Protein AF-0000000077143057 (afdb_homodimer)

Nearest PDB structures (foldseek):
  3o10-assembly2_C  TM=8.509E-01  e=2.129E-03  Homo sapiens
  2hsb-assembly1_A  TM=7.774E-01  e=1.193E-02  Archaeoglobus fulgidus
  8pw5-assembly1_c  TM=4.512E-01  e=9.122E+00  Mus musculus
  3o10-assembly2_C  TM=8.083E-01  e=4.736E-03  Homo sapiens
  2hsb-assembly1_A  TM=7.786E-01  e=2.967E-02  Archaeoglobus fulgidus

InterPro domains:
  IPR007842 HEPN domain [PF05168] (7-124)
  IPR007842 HEPN domain [PS50910] (14-121)
  IPR007842 HEPN domain [SM00748] (11-118)

Solvent-accessible surface area (backbone atoms only — not comparable to full-atom values): 13835 Å² total; per-residue (Å²): 129,85,60,47,76,50,29,65,57,34,39,51,51,16,49,24,30,45,51,50,52,49,49,40,57,74,75,54,44,81,87,29,23,60,47,50,30,35,40,32,31,51,19,43,45,27,43,48,42,16,54,33,26,68,77,36,91,54,69,78,96,70,84,54,38,58,60,47,49,56,58,39,28,75,80,41,62,78,57,55,80,42,50,71,60,37,51,58,37,40,49,38,52,55,39,69,77,40,57,32,75,65,77,66,75,58,42,62,67,57,30,53,49,38,46,50,49,33,51,53,50,48,55,54,51,53,58,68,72,104,129,84,59,44,76,49,30,64,55,34,38,51,51,16,49,24,30,46,50,51,51,50,50,40,57,75,76,54,44,82,87,28,22,61,48,49,29,35,40,33,32,51,19,43,45,26,44,49,41,15,53,32,26,68,76,39,92,52,67,80,96,68,84,52,39,58,60,48,50,56,60,41,28,76,79,41,61,77,56,55,79,44,50,69,61,37,50,59,39,40,50,39,51,54,38,68,77,37,53,39,74,53,78,66,77,57,43,61,67,54,30,53,50,37,46,50,49,35,52,53,49,49,54,52,50,54,60,68,71,103

Secondary structure (DSSP, 8-state):
------HHHHHHHHHHHHHHHHHHHHH--TT-HHHHHHHHHHHHHHHHHHHHHHHSS---S---HHHHHHHHHTT-GGGGGGHHHHHHHHHHHHHHH-TTS------HHHHHHHHHHHHHHHHHHHHHH-/------HHHHHHHHHHHHHHHHHHHHH--TT-HHHHHHHHHHHHHHHHHHHHHHHSS---S---HHHHHHHHHTT-GGGGGGHHHHHHHHHHHHHHH-TTT---PPPHHHHHHHHHHHHHHHHHHHHHH-

Sequence (260 aa):
MADSTDYKKWLKRAEQDYKIAETIKKEGIEGLEDSFCYICHQAAEKLLKAFLLYNSDFVPKTHDLVFLLGKCKTYDATLEKFFDKINILNEYAVSARYPIDFDTLRTVEEAKEAFQIVSSLREEILRKLEMADSTDYKKWLKRAEQDYKIAETIKKEGIEGLEDSFCYICHQAAEKLLKAFLLYNSDFVPKTHDLVFLLGKCKTYDATLEKFFDKINILNEYAVSARYPIDFDTLRTVEEAKEAFQIVSSLREEILRKLE

pLDDT: mean 90.65, std 13.86, range [32.34, 98.81]

Radius of gyration: 17.8 Å; Cα contacts (8 Å, |Δi|>4): 352; chains: 2; bounding box: 38×51×39 Å

Foldseek 3Di:
DCPPLALVVLLVVLVVLLVVLVVCVVVDCPPPQLVSLLSLLSSLQSLLQSLLSLVHSDGDPDSQNLVSLVSSCVVPVVSVVLNVVSVLSRVSVVCVVPVPDDPDDDDPVSSVSSSVSSVVSSVVSVVVSD/DPPPLALVVLLVVLVVLLVVLVVCVVVDCPPPQLVLLLSLLSSLQSLLQSLLSLVHSDGDPDSQQLVSLVSSCVVPVVSVVLNVVSVLSRVSVVCVVPVPPCPDDDDPVSSVSSSVSSVVSSVVSVVVSD

Organism: Thermoanaerobacter italicus (strain DSM 9252 / Ab9) (NCBI:txid580331)

Structure (mmCIF, N/CA/C/O backbone):
data_AF-0000000077143057-model_v1
#
loop_
_entity.id
_entity.type
_entity.pdbx_description
1 polymer 'HEPN domain protein'
#
loop_
_atom_site.group_PDB
_atom_site.id
_atom_site.type_symbol
_atom_site.label_atom_id
_atom_site.label_alt_id
_atom_site.label_comp_id
_atom_site.label_asym_id
_atom_site.label_entity_id
_atom_site.label_seq_id
_atom_site.pdbx_PDB_ins_code
_atom_site.Cartn_x
_atom_site.Cartn_y
_atom_site.Cartn_z
_atom_site.occupancy
_atom_site.B_iso_or_equiv
_atom_site.auth_seq_id
_atom_site.auth_comp_id
_atom_site.auth_asym_id
_atom_site.auth_atom_id
_atom_site.pdbx_PDB_model_num
ATOM 1 N N . MET A 1 1 ? -18.594 14.297 -11.031 1 32.34 1 MET A N 1
ATOM 2 C CA . MET A 1 1 ? -17.297 13.672 -10.781 1 32.34 1 MET A CA 1
ATOM 3 C C . MET A 1 1 ? -17.109 13.359 -9.297 1 32.34 1 MET A C 1
ATOM 5 O O . MET A 1 1 ? -16.609 14.195 -8.547 1 32.34 1 MET A O 1
ATOM 9 N N . ALA A 1 2 ? -17.969 12.648 -8.695 1 36.44 2 ALA A N 1
ATOM 10 C CA . ALA A 1 2 ? -18.234 12.914 -7.285 1 36.44 2 ALA A CA 1
ATOM 11 C C . ALA A 1 2 ? -17.156 12.305 -6.398 1 36.44 2 ALA A C 1
ATOM 13 O O . ALA A 1 2 ? -17.078 11.078 -6.25 1 36.44 2 ALA A O 1
ATOM 14 N N . ASP A 1 3 ? -15.664 12.578 -6.496 1 46.88 3 ASP A N 1
ATOM 15 C CA . ASP A 1 3 ? -14.477 12.297 -5.691 1 46.88 3 ASP A CA 1
ATOM 16 C C . ASP A 1 3 ? -14.797 12.383 -4.199 1 46.88 3 ASP A C 1
ATOM 18 O O . ASP A 1 3 ? -15.711 13.102 -3.795 1 46.88 3 ASP A O 1
ATOM 22 N N . SER A 1 4 ? -14.492 11.477 -3.457 1 53.31 4 SER A N 1
ATOM 23 C CA . SER A 1 4 ? -14.922 11.688 -2.078 1 53.31 4 SER A CA 1
ATOM 24 C C . SER A 1 4 ? -14.609 13.102 -1.609 1 53.31 4 SER A C 1
ATOM 26 O O . SER A 1 4 ? -13.477 13.57 -1.734 1 53.31 4 SER A O 1
ATOM 28 N N . THR A 1 5 ? -15.438 13.797 -1.532 1 65.5 5 THR A N 1
ATOM 29 C CA . THR A 1 5 ? -15.359 15.18 -1.06 1 65.5 5 THR A CA 1
ATOM 30 C C . THR A 1 5 ? -15.258 15.219 0.463 1 65.5 5 THR A C 1
ATOM 32 O O . THR A 1 5 ? -15.32 16.297 1.062 1 65.5 5 THR A O 1
ATOM 35 N N . ASP A 1 6 ? -14.961 13.859 1.034 1 83.81 6 ASP A N 1
ATOM 36 C CA . ASP A 1 6 ? -14.914 13.93 2.492 1 83.81 6 ASP A CA 1
ATOM 37 C C . ASP A 1 6 ? -13.5 13.664 3.01 1 83.81 6 ASP A C 1
ATOM 39 O O . ASP A 1 6 ? -13.008 12.539 2.949 1 83.81 6 ASP A O 1
ATOM 43 N N . TYR A 1 7 ? -12.828 14.625 3.555 1 90.88 7 TYR A N 1
ATOM 44 C CA . TYR A 1 7 ? -11.461 14.508 4.047 1 90.88 7 TYR A CA 1
ATOM 45 C C . TYR A 1 7 ? -11.375 13.523 5.207 1 90.88 7 TYR A C 1
ATOM 47 O O . TYR A 1 7 ? -10.328 12.914 5.438 1 90.88 7 TYR A O 1
ATOM 55 N N . LYS A 1 8 ? -12.469 13.266 5.887 1 91.5 8 LYS A N 1
ATOM 56 C CA . LYS A 1 8 ? -12.484 12.367 7.031 1 91.5 8 LYS A CA 1
ATOM 57 C C . LYS A 1 8 ? -12.25 10.922 6.598 1 91.5 8 LYS A C 1
ATOM 59 O O . LYS A 1 8 ? -11.648 10.141 7.34 1 91.5 8 LYS A O 1
ATOM 64 N N . LYS A 1 9 ? -12.719 10.594 5.441 1 89.12 9 LYS A N 1
ATOM 65 C CA . LYS A 1 9 ? -12.5 9.25 4.926 1 89.12 9 LYS A CA 1
ATOM 66 C C . LYS A 1 9 ? -11.031 9.016 4.594 1 89.12 9 LYS A C 1
ATOM 68 O O . LYS A 1 9 ? -10.492 7.941 4.875 1 89.12 9 LYS A O 1
ATOM 73 N N . TRP A 1 10 ? -10.359 9.992 4.031 1 91.75 10 TRP A N 1
ATOM 74 C CA . TRP A 1 10 ? -8.93 9.914 3.752 1 91.75 10 TRP A CA 1
ATOM 75 C C . TRP A 1 10 ? -8.125 9.836 5.047 1 91.75 10 TRP A C 1
ATOM 77 O O . TRP A 1 10 ? -7.145 9.094 5.133 1 91.75 10 TRP A O 1
ATOM 87 N N . LEU A 1 11 ? -8.609 10.586 5.984 1 94.31 11 LEU A N 1
ATOM 88 C CA . LEU A 1 11 ? -7.93 10.578 7.277 1 94.31 11 LEU A CA 1
ATOM 89 C C . LEU A 1 11 ? -8.047 9.219 7.945 1 94.31 11 LEU A C 1
ATOM 91 O O . LEU A 1 11 ? -7.082 8.719 8.523 1 94.31 11 LEU A O 1
ATOM 95 N N . LYS A 1 12 ? -9.188 8.688 7.84 1 93 12 LYS A N 1
ATOM 96 C CA . LYS A 1 12 ? -9.398 7.359 8.414 1 93 12 LYS A CA 1
ATOM 97 C C . LYS A 1 12 ? -8.461 6.332 7.781 1 93 12 LYS A C 1
ATOM 99 O O . LYS A 1 12 ? -7.859 5.52 8.484 1 93 12 LYS A O 1
ATOM 104 N N . ARG A 1 13 ? -8.32 6.383 6.523 1 93.38 13 ARG A N 1
ATOM 105 C CA . ARG A 1 13 ? -7.434 5.461 5.82 1 93.38 13 ARG A CA 1
ATOM 106 C C . ARG A 1 13 ? -5.977 5.703 6.195 1 93.38 13 ARG A C 1
ATOM 108 O O . ARG A 1 13 ? -5.207 4.758 6.375 1 93.38 13 ARG A O 1
ATOM 115 N N . ALA A 1 14 ? -5.641 6.957 6.293 1 96.12 14 ALA A N 1
ATOM 116 C CA . ALA A 1 14 ? -4.281 7.297 6.711 1 96.12 14 ALA A CA 1
ATOM 117 C C . ALA A 1 14 ? -3.98 6.738 8.102 1 96.12 14 ALA A C 1
ATOM 119 O O . ALA A 1 14 ? -2.887 6.219 8.336 1 96.12 14 ALA A O 1
ATOM 120 N N . GLU A 1 15 ? -4.969 6.828 8.969 1 97.12 15 GLU A N 1
ATOM 121 C CA . GLU A 1 15 ? -4.809 6.34 10.336 1 97.12 15 GLU A CA 1
ATOM 122 C C . GLU A 1 15 ? -4.68 4.816 10.367 1 97.12 15 GLU A C 1
ATOM 124 O O . GLU A 1 15 ? -3.93 4.27 11.172 1 97.12 15 GLU A O 1
ATOM 129 N N . GLN A 1 16 ? -5.414 4.188 9.516 1 96.69 16 GLN A N 1
ATOM 130 C CA . GLN A 1 16 ? -5.266 2.736 9.422 1 96.69 16 GLN A CA 1
ATOM 131 C C . GLN A 1 16 ? -3.855 2.357 8.977 1 96.69 16 GLN A C 1
ATOM 133 O O . GLN A 1 16 ? -3.229 1.473 9.562 1 96.69 16 GLN A O 1
ATOM 138 N N . ASP A 1 17 ? -3.352 3.008 7.914 1 97.62 17 ASP A N 1
ATOM 139 C CA . ASP A 1 17 ? -1.991 2.75 7.449 1 97.62 17 ASP A CA 1
ATOM 140 C C . ASP A 1 17 ? -0.976 2.998 8.562 1 97.62 17 ASP A C 1
ATOM 142 O O . ASP A 1 17 ? -0.056 2.201 8.758 1 97.62 17 ASP A O 1
ATOM 146 N N . TYR A 1 18 ? -1.189 4.07 9.281 1 98.75 18 TYR A N 1
ATOM 147 C CA . TYR A 1 18 ? -0.285 4.422 10.367 1 98.75 18 TYR A CA 1
ATOM 148 C C . TYR A 1 18 ? -0.287 3.348 11.445 1 98.75 18 TYR A C 1
ATOM 150 O O . TYR A 1 18 ? 0.773 2.943 11.93 1 98.75 18 TYR A O 1
ATOM 158 N N . LYS A 1 19 ? -1.413 2.922 11.789 1 98.69 19 LYS A N 1
ATOM 159 C CA . LYS A 1 19 ? -1.538 1.916 12.844 1 98.69 19 LYS A CA 1
ATOM 160 C C . LYS A 1 19 ? -0.914 0.591 12.406 1 98.69 19 LYS A C 1
ATOM 162 O O . LYS A 1 19 ? -0.32 -0.116 13.227 1 98.69 19 LYS A O 1
ATOM 167 N N . ILE A 1 20 ? -1.05 0.242 11.188 1 98.69 20 ILE A N 1
ATOM 168 C CA . ILE A 1 20 ? -0.403 -0.956 10.664 1 98.69 20 ILE A CA 1
ATOM 169 C C . ILE A 1 20 ? 1.113 -0.812 10.773 1 98.69 20 ILE A C 1
ATOM 171 O O . ILE A 1 20 ? 1.794 -1.713 11.266 1 98.69 20 ILE A O 1
ATOM 175 N N . ALA A 1 21 ? 1.641 0.279 10.328 1 98.75 21 ALA A N 1
ATOM 176 C CA . ALA A 1 21 ? 3.076 0.524 10.438 1 98.75 21 ALA A CA 1
ATOM 177 C C . ALA A 1 21 ? 3.535 0.455 11.891 1 98.75 21 ALA A C 1
ATOM 179 O O . ALA A 1 21 ? 4.578 -0.13 12.188 1 98.75 21 ALA A O 1
ATOM 180 N N . GLU A 1 22 ? 2.744 1.03 12.734 1 98.69 22 GLU A N 1
ATOM 181 C CA . GLU A 1 22 ? 3.061 1.014 14.156 1 98.69 22 GLU A CA 1
ATOM 182 C C . GLU A 1 22 ? 3.111 -0.413 14.695 1 98.69 22 GLU A C 1
ATOM 184 O O . GLU A 1 22 ? 4.027 -0.767 15.445 1 98.69 22 GLU A O 1
ATOM 189 N N . THR A 1 23 ? 2.146 -1.178 14.312 1 98.62 23 THR A N 1
ATOM 190 C CA . THR A 1 23 ? 2.09 -2.572 14.742 1 98.62 23 THR A CA 1
ATOM 191 C C . THR A 1 23 ? 3.311 -3.34 14.242 1 98.62 23 THR A C 1
ATOM 193 O O . THR A 1 23 ? 3.932 -4.086 15 1 98.62 23 THR A O 1
ATOM 196 N N . ILE A 1 24 ? 3.684 -3.139 13.016 1 98.75 24 ILE A N 1
ATOM 197 C CA . ILE A 1 24 ? 4.824 -3.836 12.43 1 98.75 24 ILE A CA 1
ATOM 198 C C . ILE A 1 24 ? 6.113 -3.379 13.117 1 98.75 24 ILE A C 1
ATOM 200 O O . ILE A 1 24 ? 7 -4.191 13.391 1 98.75 24 ILE A O 1
ATOM 204 N N . LYS A 1 25 ? 6.195 -2.154 13.359 1 98.5 25 LYS A N 1
ATOM 205 C CA . LYS A 1 25 ? 7.359 -1.647 14.07 1 98.5 25 LYS A CA 1
ATOM 206 C C . LYS A 1 25 ? 7.504 -2.322 15.438 1 98.5 25 LYS A C 1
ATOM 208 O O . LYS A 1 25 ? 8.609 -2.697 15.836 1 98.5 25 LYS A O 1
ATOM 213 N N . LYS A 1 26 ? 6.41 -2.426 16.109 1 98.06 26 LYS A N 1
ATOM 214 C CA . LYS A 1 26 ? 6.398 -3.051 17.438 1 98.06 26 LYS A CA 1
ATOM 215 C C . LYS A 1 26 ? 6.797 -4.52 17.344 1 98.06 26 LYS A C 1
ATOM 217 O O . LYS A 1 26 ? 7.547 -5.016 18.188 1 98.06 26 LYS A O 1
ATOM 222 N N . GLU A 1 27 ? 6.32 -5.234 16.328 1 97.88 27 GLU A N 1
ATOM 223 C CA . GLU A 1 27 ? 6.531 -6.672 16.188 1 97.88 27 GLU A CA 1
ATOM 224 C C . GLU A 1 27 ? 7.906 -6.973 15.594 1 97.88 27 GLU A C 1
ATOM 226 O O . GLU A 1 27 ? 8.445 -8.062 15.781 1 97.88 27 GLU A O 1
ATOM 231 N N . GLY A 1 28 ? 8.477 -6.039 14.859 1 97.44 28 GLY A N 1
ATOM 232 C CA . GLY A 1 28 ? 9.773 -6.215 14.227 1 97.44 28 GLY A CA 1
ATOM 233 C C . GLY A 1 28 ? 9.758 -5.965 12.734 1 97.44 28 GLY A C 1
ATOM 234 O O . GLY A 1 28 ? 8.984 -6.594 12.008 1 97.44 28 GLY A O 1
ATOM 235 N N . ILE A 1 29 ? 10.656 -5.184 12.234 1 97.75 29 ILE A N 1
ATOM 236 C CA . ILE A 1 29 ? 10.656 -4.723 10.852 1 97.75 29 ILE A CA 1
ATOM 237 C C . ILE A 1 29 ? 11.594 -5.586 10.016 1 97.75 29 ILE A C 1
ATOM 239 O O . ILE A 1 29 ? 11.586 -5.523 8.789 1 97.75 29 ILE A O 1
ATOM 243 N N . GLU A 1 30 ? 12.43 -6.398 10.656 1 96.94 30 GLU A N 1
ATOM 244 C CA . GLU A 1 30 ? 13.469 -7.152 9.961 1 96.94 30 GLU A CA 1
ATOM 245 C C . GLU A 1 30 ? 12.875 -8.008 8.844 1 96.94 30 GLU A C 1
ATOM 247 O O . GLU A 1 30 ? 11.992 -8.828 9.086 1 96.94 30 GLU A O 1
ATOM 252 N N . GLY A 1 31 ? 13.414 -7.805 7.641 1 95.06 31 GLY A N 1
ATOM 253 C CA . GLY A 1 31 ? 12.984 -8.57 6.484 1 95.06 31 GLY A CA 1
ATOM 254 C C . GLY A 1 31 ? 11.742 -8.008 5.82 1 95.06 31 GLY A C 1
ATOM 255 O O . GLY A 1 31 ? 11.258 -8.555 4.828 1 95.06 31 GLY A O 1
ATOM 256 N N . LEU A 1 32 ? 11.227 -6.863 6.379 1 96.75 32 LEU A N 1
ATOM 257 C CA . LEU A 1 32 ? 9.984 -6.277 5.875 1 96.75 32 LEU A CA 1
ATOM 258 C C . LEU A 1 32 ? 10.195 -4.828 5.461 1 96.75 32 LEU A C 1
ATOM 260 O O . LEU A 1 32 ? 9.234 -4.082 5.273 1 96.75 32 LEU A O 1
ATOM 264 N N . GLU A 1 33 ? 11.445 -4.434 5.305 1 95.12 33 GLU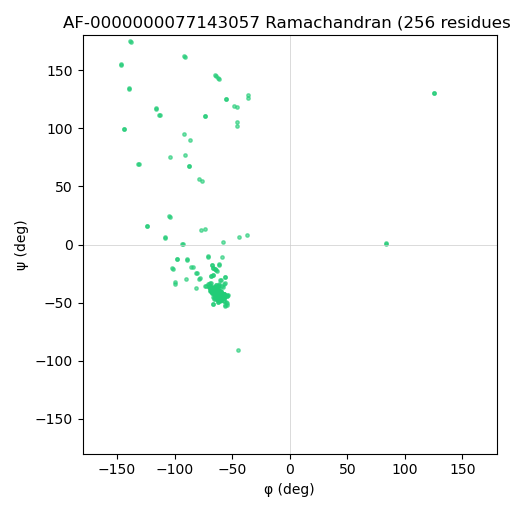 A N 1
ATOM 265 C CA . GLU A 1 33 ? 11.82 -3.021 5.242 1 95.12 33 GLU A CA 1
ATOM 266 C C . GLU A 1 33 ? 11.18 -2.334 4.039 1 95.12 33 GLU A C 1
ATOM 268 O O . GLU A 1 33 ? 10.656 -1.223 4.16 1 95.12 33 GLU A O 1
ATOM 273 N N . ASP A 1 34 ? 11.211 -2.992 2.953 1 92.81 34 ASP A N 1
ATOM 274 C CA . ASP A 1 34 ? 10.727 -2.355 1.733 1 92.81 34 ASP A CA 1
ATOM 275 C C . ASP A 1 34 ? 9.219 -2.102 1.809 1 92.81 34 ASP A C 1
ATOM 277 O O . ASP A 1 34 ? 8.766 -0.985 1.557 1 92.81 34 ASP A O 1
ATOM 281 N N . SER A 1 35 ? 8.445 -3.098 2.139 1 94.81 35 SER A N 1
ATOM 282 C CA . SER A 1 35 ? 7 -2.959 2.252 1 94.81 35 SER A CA 1
ATOM 283 C C . SER A 1 35 ? 6.621 -2 3.375 1 94.81 35 SER A C 1
ATOM 285 O O . SER A 1 35 ? 5.645 -1.256 3.262 1 94.81 35 SER A O 1
ATOM 287 N N . PHE A 1 36 ? 7.41 -2.064 4.441 1 97 36 PHE A N 1
ATOM 288 C CA . PHE A 1 36 ? 7.184 -1.149 5.555 1 97 36 PHE A CA 1
ATOM 289 C C . PHE A 1 36 ? 7.309 0.299 5.098 1 97 36 PHE A C 1
ATOM 291 O O . PHE A 1 36 ? 6.453 1.129 5.406 1 97 36 PHE A O 1
ATOM 298 N N . CYS A 1 37 ? 8.375 0.569 4.367 1 96.38 37 CYS A N 1
ATOM 299 C CA . CYS A 1 37 ? 8.586 1.917 3.854 1 96.38 37 CYS A CA 1
ATOM 300 C C . CYS A 1 37 ? 7.461 2.33 2.912 1 96.38 37 CYS A C 1
ATOM 302 O O . CYS A 1 37 ? 7.039 3.486 2.912 1 96.38 37 CYS A O 1
ATOM 304 N N . TYR A 1 38 ? 6.977 1.412 2.188 1 95.38 38 TYR A N 1
ATOM 305 C CA . TYR A 1 38 ? 5.875 1.7 1.274 1 95.38 38 TYR A CA 1
ATOM 306 C C . TYR A 1 38 ? 4.602 2.037 2.043 1 95.38 38 TYR A C 1
ATOM 308 O O . TYR A 1 38 ? 3.85 2.93 1.646 1 95.38 38 TYR A O 1
ATOM 316 N N . ILE A 1 39 ? 4.32 1.351 3.121 1 97.38 39 ILE A N 1
ATOM 317 C CA . ILE A 1 39 ? 3.158 1.648 3.953 1 97.38 39 ILE A CA 1
ATOM 318 C C . ILE A 1 39 ? 3.279 3.062 4.52 1 97.38 39 ILE A C 1
ATOM 320 O O . ILE A 1 39 ? 2.295 3.803 4.57 1 97.38 39 ILE A O 1
ATOM 324 N N . CYS A 1 40 ? 4.484 3.408 4.918 1 98.12 40 CYS A N 1
ATOM 325 C CA . CYS A 1 40 ? 4.711 4.762 5.41 1 98.12 40 CYS A CA 1
ATOM 326 C C . CYS A 1 40 ? 4.434 5.793 4.32 1 98.12 40 CYS A C 1
ATOM 328 O O . CYS A 1 40 ? 3.838 6.84 4.59 1 98.12 40 CYS A O 1
ATOM 330 N N . HIS A 1 41 ? 4.883 5.484 3.121 1 97.19 41 HIS A N 1
ATOM 331 C CA . HIS A 1 41 ? 4.586 6.348 1.986 1 97.19 41 HIS A CA 1
ATOM 332 C C . HIS A 1 41 ? 3.082 6.516 1.803 1 97.19 41 HIS A C 1
ATOM 334 O O . HIS A 1 41 ? 2.592 7.641 1.654 1 97.19 41 HIS A O 1
ATOM 340 N N . GLN A 1 42 ? 2.363 5.461 1.854 1 95.75 42 GLN A N 1
ATOM 341 C CA . GLN A 1 42 ? 0.916 5.477 1.682 1 95.75 42 GLN A CA 1
ATOM 342 C C . GLN A 1 42 ? 0.241 6.301 2.775 1 95.75 42 GLN A C 1
ATOM 344 O O . GLN A 1 42 ? -0.682 7.07 2.5 1 95.75 42 GLN A O 1
ATOM 349 N N . ALA A 1 43 ? 0.682 6.086 4.016 1 97.81 43 ALA A N 1
ATOM 350 C CA . ALA A 1 43 ? 0.137 6.871 5.121 1 97.81 43 ALA A CA 1
ATOM 351 C C . ALA A 1 43 ? 0.34 8.367 4.879 1 97.81 43 ALA A C 1
ATOM 353 O O . ALA A 1 43 ? -0.597 9.156 5.02 1 97.81 43 ALA A O 1
ATOM 354 N N . ALA A 1 44 ? 1.542 8.727 4.477 1 98.44 44 ALA A N 1
ATOM 355 C CA . ALA A 1 44 ? 1.85 10.125 4.207 1 98.44 44 ALA A CA 1
ATOM 356 C C . ALA A 1 44 ? 0.988 10.664 3.07 1 98.44 44 ALA A C 1
ATOM 358 O O . ALA A 1 44 ? 0.475 11.781 3.148 1 98.44 44 ALA A O 1
ATOM 359 N N . GLU A 1 45 ? 0.831 9.938 2.053 1 96.88 45 GLU A N 1
ATOM 360 C CA . GLU A 1 45 ? 0.019 10.328 0.902 1 96.88 45 GLU A CA 1
ATOM 361 C C . GLU A 1 45 ? -1.413 10.648 1.32 1 96.88 45 GLU A C 1
ATOM 363 O O . GLU A 1 45 ? -1.941 11.711 0.979 1 96.88 45 GLU A O 1
ATOM 368 N N . LYS A 1 46 ? -1.948 9.727 2.096 1 95.62 46 LYS A N 1
ATOM 369 C CA . LYS A 1 46 ? -3.348 9.883 2.482 1 95.62 46 LYS A CA 1
ATOM 370 C C . LYS A 1 46 ? -3.516 11.039 3.471 1 95.62 46 LYS A C 1
ATOM 372 O O . LYS A 1 46 ? -4.539 11.727 3.461 1 95.62 46 LYS A O 1
ATOM 377 N N . LEU A 1 47 ? -2.525 11.25 4.324 1 97.56 47 LEU A N 1
ATOM 378 C CA . LEU A 1 47 ? -2.551 12.406 5.207 1 97.56 47 LEU A CA 1
ATOM 379 C C . LEU A 1 47 ? -2.562 13.703 4.406 1 97.56 47 LEU A C 1
ATOM 381 O O . LEU A 1 47 ? -3.363 14.602 4.68 1 97.56 47 LEU A O 1
ATOM 385 N N . LEU A 1 48 ? -1.687 13.828 3.43 1 97.5 48 LEU A N 1
ATOM 386 C CA . LEU A 1 48 ? -1.595 15.031 2.611 1 97.5 48 LEU A CA 1
ATOM 387 C C . LEU A 1 48 ? -2.873 15.242 1.808 1 97.5 48 LEU A C 1
ATOM 389 O O . LEU A 1 48 ? -3.359 16.375 1.688 1 97.5 48 LEU A O 1
ATOM 393 N N . LYS A 1 49 ? -3.441 14.211 1.31 1 95.44 49 LYS A N 1
ATOM 394 C CA . LYS A 1 49 ? -4.684 14.312 0.552 1 95.44 49 LYS A CA 1
ATOM 395 C C . LYS A 1 49 ? -5.844 14.734 1.452 1 95.44 49 LYS A C 1
ATOM 397 O O . LYS A 1 49 ? -6.719 15.5 1.036 1 95.44 49 LYS A O 1
ATOM 402 N N . ALA A 1 50 ? -5.852 14.125 2.672 1 95 50 ALA A N 1
ATOM 403 C CA . ALA A 1 50 ? -6.867 14.562 3.625 1 95 50 ALA A CA 1
ATOM 404 C C . ALA A 1 50 ? -6.777 16.062 3.875 1 95 50 ALA A C 1
ATOM 406 O O . ALA A 1 50 ? -7.793 16.766 3.885 1 95 50 ALA A O 1
ATOM 407 N N . PHE A 1 51 ? -5.594 16.562 4.059 1 97.31 51 PHE A N 1
ATOM 408 C CA . PHE A 1 51 ? -5.379 17.984 4.293 1 97.31 51 PHE A CA 1
ATOM 409 C C . PHE A 1 51 ? -5.824 18.797 3.086 1 97.31 51 PHE A C 1
ATOM 411 O O . PHE A 1 51 ? -6.484 19.828 3.238 1 97.31 51 PHE A O 1
ATOM 418 N N . LEU A 1 52 ? -5.449 18.375 1.876 1 95.88 52 LEU A N 1
ATOM 419 C CA . LEU A 1 52 ? -5.832 19.078 0.655 1 95.88 52 LEU A CA 1
ATOM 420 C C . LEU A 1 52 ? -7.352 19.156 0.523 1 95.88 52 LEU A C 1
ATOM 422 O O . LEU A 1 52 ? -7.902 20.219 0.23 1 95.88 52 LEU A O 1
ATOM 426 N N . LEU A 1 53 ? -7.941 18.078 0.794 1 92.75 53 LEU A N 1
ATOM 427 C CA . LEU A 1 53 ? -9.391 18 0.666 1 92.75 53 LEU A CA 1
ATOM 428 C C . LEU A 1 53 ? -10.078 18.859 1.722 1 92.75 53 LEU A C 1
ATOM 430 O O . LEU A 1 53 ? -11.133 19.438 1.469 1 92.75 53 LEU A O 1
ATOM 434 N N . TYR A 1 54 ? -9.492 18.859 2.889 1 94.31 54 TYR A N 1
ATOM 435 C CA . TYR A 1 54 ? -9.992 19.719 3.955 1 94.31 54 TYR A CA 1
ATOM 436 C C . TYR A 1 54 ? -10 21.172 3.516 1 94.31 54 TYR A C 1
ATOM 438 O O . TYR A 1 54 ? -10.898 21.938 3.879 1 94.31 54 TYR A O 1
ATOM 446 N N . ASN A 1 55 ? -9.078 21.562 2.73 1 94.88 55 ASN A N 1
ATOM 447 C CA . ASN A 1 55 ? -8.898 22.969 2.357 1 94.88 55 ASN A CA 1
ATOM 448 C C . ASN A 1 55 ? -9.461 23.25 0.967 1 94.88 55 ASN A C 1
ATOM 450 O O . ASN A 1 55 ? -9.672 24.406 0.604 1 94.88 55 ASN A O 1
ATOM 454 N N . SER A 1 56 ? -9.578 22.203 0.255 1 89.19 56 SER A N 1
ATOM 455 C CA . SER A 1 56 ? -10.062 22.344 -1.114 1 89.19 56 SER A CA 1
ATOM 456 C C . SER A 1 56 ? -11.062 21.25 -1.464 1 89.19 56 SER A C 1
ATOM 458 O O . SER A 1 56 ? -11.312 20.359 -0.655 1 89.19 56 SER A O 1
ATOM 460 N N . ASP A 1 57 ? -11.656 21.328 -2.633 1 80.44 57 ASP A N 1
ATOM 461 C CA . ASP A 1 57 ? -12.641 20.344 -3.055 1 80.44 57 ASP A CA 1
ATOM 462 C C . ASP A 1 57 ? -12.047 19.375 -4.074 1 80.44 57 ASP A C 1
ATOM 464 O O . ASP A 1 57 ? -12.781 18.781 -4.879 1 80.44 57 ASP A O 1
ATOM 468 N N . PHE A 1 58 ? -10.727 19.359 -3.926 1 82.88 58 PHE A N 1
ATOM 469 C CA . PHE A 1 58 ? -10.086 18.562 -4.965 1 82.88 58 PHE A CA 1
ATOM 470 C C . PHE A 1 58 ? -8.945 17.734 -4.387 1 82.88 58 PHE A C 1
ATOM 472 O O . PHE A 1 58 ? -8.219 18.203 -3.51 1 82.88 58 PHE A O 1
ATOM 479 N N . VAL A 1 59 ? -8.93 16.5 -4.758 1 86.25 59 VAL A N 1
ATOM 480 C CA . VAL A 1 59 ? -7.805 15.633 -4.434 1 86.25 59 VAL A CA 1
ATOM 481 C C . VAL A 1 59 ? -7.113 15.18 -5.719 1 86.25 59 VAL A C 1
ATOM 483 O O . VAL A 1 59 ? -7.73 14.555 -6.578 1 86.25 59 VAL A O 1
ATOM 486 N N . PRO A 1 60 ? -5.871 15.539 -5.914 1 88.56 60 PRO A N 1
ATOM 487 C CA . PRO A 1 60 ? -5.137 15.125 -7.113 1 88.56 60 PRO A CA 1
ATOM 488 C C . PRO A 1 60 ? -4.992 13.609 -7.219 1 88.56 60 PRO A C 1
ATOM 490 O O . PRO A 1 60 ? -4.793 12.93 -6.207 1 88.56 60 PRO A O 1
ATOM 493 N N . LYS A 1 61 ? -5.086 13.125 -8.461 1 87.19 61 LYS A N 1
ATOM 494 C CA . LYS A 1 61 ? -4.887 11.703 -8.727 1 87.19 61 LYS A CA 1
ATOM 495 C C . LYS A 1 61 ? -3.414 11.383 -8.953 1 87.19 61 LYS A C 1
ATOM 497 O O . LYS A 1 61 ? -3.004 11.078 -10.078 1 87.19 61 LYS A O 1
ATOM 502 N N . THR A 1 62 ? -2.611 11.508 -7.938 1 90.75 62 THR A N 1
ATOM 503 C CA . THR A 1 62 ? -1.184 11.211 -7.973 1 90.75 62 THR A CA 1
ATOM 504 C C . THR A 1 62 ? -0.71 10.656 -6.633 1 90.75 62 THR A C 1
ATOM 506 O O . THR A 1 62 ? -1.344 10.891 -5.602 1 90.75 62 THR A O 1
ATOM 509 N N . HIS A 1 63 ? 0.345 9.922 -6.727 1 91.38 63 HIS A N 1
ATOM 510 C CA . HIS A 1 63 ? 0.962 9.406 -5.508 1 91.38 63 HIS A CA 1
ATOM 511 C C . HIS A 1 63 ? 2.281 10.117 -5.219 1 91.38 63 HIS A C 1
ATOM 513 O O . HIS A 1 63 ? 3.012 9.727 -4.305 1 91.38 63 HIS A O 1
ATOM 519 N N . ASP A 1 64 ? 2.57 11.117 -5.992 1 95.12 64 ASP A N 1
ATOM 520 C CA . ASP A 1 64 ? 3.801 11.883 -5.812 1 95.12 64 ASP A CA 1
ATOM 521 C C . ASP A 1 64 ? 3.709 12.789 -4.59 1 95.12 64 ASP A C 1
ATOM 523 O O . ASP A 1 64 ? 3.027 13.812 -4.621 1 95.12 64 ASP A O 1
ATOM 527 N N . LEU A 1 65 ? 4.492 12.414 -3.58 1 98 65 LEU A N 1
ATOM 528 C CA . LEU A 1 65 ? 4.383 13.109 -2.303 1 98 65 LEU A CA 1
ATOM 529 C C . LEU A 1 65 ? 4.895 14.539 -2.418 1 98 65 LEU A C 1
ATOM 531 O O . LEU A 1 65 ? 4.383 15.445 -1.752 1 98 65 LEU A O 1
ATOM 535 N N . VAL A 1 66 ? 5.918 14.719 -3.219 1 97.81 66 VAL A N 1
ATOM 536 C CA . VAL A 1 66 ? 6.484 16.047 -3.396 1 97.81 66 VAL A CA 1
ATOM 537 C C . VAL A 1 66 ? 5.449 16.969 -4.035 1 97.81 66 VAL A C 1
ATOM 539 O O . VAL A 1 66 ? 5.262 18.109 -3.59 1 97.81 66 VAL A O 1
ATOM 542 N N . PHE A 1 67 ? 4.781 16.484 -4.984 1 97.69 67 PHE A N 1
ATOM 543 C CA . PHE A 1 67 ? 3.715 17.234 -5.633 1 97.69 67 PHE A CA 1
ATOM 544 C C . PHE A 1 67 ? 2.6 17.547 -4.645 1 97.69 67 PHE A C 1
ATOM 546 O O . PHE A 1 67 ? 2.143 18.688 -4.559 1 97.69 67 PHE A O 1
ATOM 553 N N . LEU A 1 68 ? 2.178 16.562 -3.885 1 97.56 68 LEU A N 1
ATOM 554 C CA . LEU A 1 68 ? 1.091 16.734 -2.926 1 97.56 68 LEU A CA 1
ATOM 555 C C . LEU A 1 68 ? 1.462 17.75 -1.862 1 97.56 68 LEU A C 1
ATOM 557 O O . LEU A 1 68 ? 0.655 18.625 -1.526 1 97.56 68 LEU A O 1
ATOM 561 N N . LEU A 1 69 ? 2.693 17.625 -1.354 1 98.38 69 LEU A N 1
ATOM 562 C CA . LEU A 1 69 ? 3.154 18.594 -0.369 1 98.38 69 LEU A CA 1
ATOM 563 C C . LEU A 1 69 ? 3.17 20 -0.958 1 98.38 69 LEU A C 1
ATOM 565 O O . LEU A 1 69 ? 2.803 20.969 -0.283 1 98.38 69 LEU A O 1
ATOM 569 N N . GLY A 1 70 ? 3.648 20.094 -2.188 1 97.88 70 GLY A N 1
ATOM 570 C CA . GLY A 1 70 ? 3.639 21.375 -2.869 1 97.88 70 GLY A CA 1
ATOM 571 C C . GLY A 1 70 ? 2.266 22.031 -2.906 1 97.88 70 GLY A C 1
ATOM 572 O O . GLY A 1 70 ? 2.133 23.234 -2.67 1 97.88 70 GLY A O 1
ATOM 573 N N . LYS A 1 71 ? 1.246 21.297 -3.174 1 97.44 71 LYS A N 1
ATOM 574 C CA . LYS A 1 71 ? -0.125 21.797 -3.168 1 97.44 71 LYS A CA 1
ATOM 575 C C . LYS A 1 71 ? -0.567 22.172 -1.757 1 97.44 71 LYS A C 1
ATOM 577 O O . LYS A 1 71 ? -1.22 23.188 -1.558 1 97.44 71 LYS A O 1
ATOM 582 N N . CYS A 1 72 ? -0.227 21.359 -0.777 1 97.75 72 CYS A N 1
ATOM 583 C CA . CYS A 1 72 ? -0.602 21.609 0.61 1 97.75 72 CYS A CA 1
ATOM 584 C C . CYS A 1 72 ? 0.002 22.922 1.108 1 97.75 72 CYS A C 1
ATOM 586 O O . CYS A 1 72 ? -0.644 23.672 1.849 1 97.75 72 CYS A O 1
ATOM 588 N N . LYS A 1 73 ? 1.159 23.172 0.63 1 97.56 73 LYS A N 1
ATOM 589 C CA . LYS A 1 73 ? 1.887 24.359 1.082 1 97.56 73 LYS A CA 1
ATOM 590 C C . LYS A 1 73 ? 1.186 25.641 0.637 1 97.56 73 LYS A C 1
ATOM 592 O O . LYS A 1 73 ? 1.392 26.703 1.226 1 97.56 73 LYS A O 1
ATOM 597 N N . THR A 1 74 ? 0.452 25.562 -0.413 1 97.06 74 THR A N 1
ATOM 598 C CA . THR A 1 74 ? -0.278 26.734 -0.875 1 97.06 74 THR A CA 1
ATOM 599 C C . THR A 1 74 ? -1.36 27.125 0.128 1 97.06 74 THR A C 1
ATOM 601 O O . THR A 1 74 ? -1.785 28.281 0.169 1 97.06 74 THR A O 1
ATOM 604 N N . TYR A 1 75 ? -1.775 26.219 0.979 1 96.94 75 TYR A N 1
ATOM 605 C CA . TYR A 1 75 ? -2.781 26.484 2.002 1 96.94 75 TYR A CA 1
ATOM 606 C C . TYR A 1 75 ? -2.131 26.734 3.355 1 96.94 75 TYR A C 1
ATOM 608 O O . TYR A 1 75 ? -2.668 27.484 4.18 1 96.94 75 TYR A O 1
ATOM 616 N N . ASP A 1 76 ? -1.057 26.109 3.605 1 97.81 76 ASP A N 1
ATOM 617 C CA . ASP A 1 76 ? -0.314 26.281 4.852 1 97.81 76 ASP A CA 1
ATOM 618 C C . ASP A 1 76 ? 1.191 26.203 4.609 1 97.81 76 ASP A C 1
ATOM 620 O O . ASP A 1 76 ? 1.759 25.109 4.578 1 97.81 76 ASP A O 1
ATOM 624 N N . ALA A 1 77 ? 1.862 27.25 4.512 1 98 77 ALA A N 1
ATOM 625 C CA . ALA A 1 77 ? 3.266 27.375 4.125 1 98 77 ALA A CA 1
ATOM 626 C C . ALA A 1 77 ? 4.18 26.719 5.152 1 98 77 ALA A C 1
ATOM 628 O O . ALA A 1 77 ? 5.328 26.391 4.848 1 98 77 ALA A O 1
ATOM 629 N N . THR A 1 78 ? 3.73 26.516 6.383 1 98 78 THR A N 1
ATOM 630 C CA . THR A 1 78 ? 4.566 25.922 7.426 1 98 78 THR A CA 1
ATOM 631 C C . THR A 1 78 ? 4.879 24.469 7.105 1 98 78 THR A C 1
ATOM 633 O O . THR A 1 78 ? 5.82 23.891 7.656 1 98 78 THR A O 1
ATOM 636 N N . LEU A 1 79 ? 4.129 23.875 6.227 1 98.44 79 LEU A N 1
ATOM 637 C CA . LEU A 1 79 ? 4.336 22.484 5.859 1 98.44 79 LEU A CA 1
ATOM 638 C C . LEU A 1 79 ? 5.609 22.312 5.031 1 98.44 79 LEU A C 1
ATOM 640 O O . LEU A 1 79 ? 6.094 21.203 4.844 1 98.44 79 LEU A O 1
ATOM 644 N N . GLU A 1 80 ? 6.223 23.406 4.586 1 98 80 GLU A N 1
ATOM 645 C CA . GLU A 1 80 ? 7.488 23.391 3.859 1 98 80 GLU A CA 1
ATOM 646 C C . GLU A 1 80 ? 8.578 22.688 4.66 1 98 80 GLU A C 1
ATOM 648 O O . GLU A 1 80 ? 9.5 22.109 4.086 1 98 80 GLU A O 1
ATOM 653 N N . LYS A 1 81 ? 8.477 22.719 5.934 1 98.19 81 LYS A N 1
ATOM 654 C CA . LYS A 1 81 ? 9.484 22.125 6.809 1 98.19 81 LYS A CA 1
ATOM 655 C C . LYS A 1 81 ? 9.594 20.625 6.57 1 98.19 81 LYS A C 1
ATOM 657 O O . LYS A 1 81 ? 10.586 20 6.961 1 98.19 81 LYS A O 1
ATOM 662 N N . PHE A 1 82 ? 8.617 20.016 5.93 1 98.38 82 PHE A N 1
ATOM 663 C CA . PHE A 1 82 ? 8.602 18.578 5.691 1 98.38 82 PHE A CA 1
ATOM 664 C C . PHE A 1 82 ? 9.203 18.25 4.328 1 98.38 82 PHE A C 1
ATOM 666 O O . PHE A 1 82 ? 9.328 17.078 3.967 1 98.38 82 PHE A O 1
ATOM 673 N N . PHE A 1 83 ? 9.633 19.203 3.58 1 98 83 PHE A N 1
ATOM 674 C CA . PHE A 1 83 ? 10.031 19 2.191 1 98 83 PHE A CA 1
ATOM 675 C C . PHE A 1 83 ? 11.117 17.938 2.086 1 98 83 PHE A C 1
ATOM 677 O O . PHE A 1 83 ? 10.961 16.969 1.336 1 98 83 PHE A O 1
ATOM 684 N N . ASP A 1 84 ? 12.18 18.062 2.832 1 97.69 84 ASP A N 1
ATOM 685 C CA . ASP A 1 84 ? 13.281 17.109 2.764 1 97.69 84 ASP A CA 1
ATOM 686 C C . ASP A 1 84 ? 12.828 15.719 3.188 1 97.69 84 ASP A C 1
ATOM 688 O O . ASP A 1 84 ? 13.219 14.719 2.576 1 97.69 84 ASP A O 1
ATOM 692 N N . LYS A 1 85 ? 12.055 15.617 4.238 1 97.94 85 LYS A N 1
ATOM 693 C CA . LYS A 1 85 ? 11.555 14.352 4.77 1 97.94 85 LYS A CA 1
ATOM 694 C C . LYS A 1 85 ? 10.625 13.664 3.771 1 97.94 85 LYS A C 1
ATOM 696 O O . LYS A 1 85 ? 10.711 12.445 3.574 1 97.94 85 LYS A O 1
ATOM 701 N N . ILE A 1 86 ? 9.836 14.43 3.107 1 98.12 86 ILE A N 1
ATOM 702 C CA . ILE A 1 86 ? 8.867 13.914 2.143 1 98.12 86 ILE A CA 1
ATOM 703 C C . ILE A 1 86 ? 9.602 13.383 0.915 1 98.12 86 ILE A C 1
ATOM 705 O O . ILE A 1 86 ? 9.18 12.383 0.32 1 98.12 86 ILE A O 1
ATOM 709 N N . ASN A 1 87 ? 10.648 14.055 0.577 1 96.44 87 ASN A N 1
ATOM 710 C CA . ASN A 1 87 ? 11.461 13.57 -0.532 1 96.44 87 ASN A CA 1
ATOM 711 C C . ASN A 1 87 ? 12 12.172 -0.261 1 96.44 87 ASN A C 1
ATOM 713 O O . ASN A 1 87 ? 12.078 11.344 -1.171 1 96.44 87 ASN A O 1
ATOM 717 N N . ILE A 1 88 ? 12.414 11.945 0.924 1 94.81 88 ILE A N 1
ATOM 718 C CA . ILE A 1 88 ? 12.898 10.625 1.328 1 94.81 88 ILE A CA 1
ATOM 719 C C . ILE A 1 88 ? 11.781 9.594 1.172 1 94.81 88 ILE A C 1
ATOM 721 O O . ILE A 1 88 ? 11.984 8.547 0.548 1 94.81 88 ILE A O 1
ATOM 725 N N . LEU A 1 89 ? 10.57 9.859 1.642 1 95.88 89 LEU A N 1
ATOM 726 C CA . LEU A 1 89 ? 9.43 8.945 1.557 1 95.88 89 LEU A CA 1
ATOM 727 C C . LEU A 1 89 ? 9.055 8.688 0.103 1 95.88 89 LEU A C 1
ATOM 729 O O . LEU A 1 89 ? 8.68 7.562 -0.257 1 95.88 89 LEU A O 1
ATOM 733 N N . ASN A 1 90 ? 9.117 9.75 -0.705 1 94.56 90 ASN A N 1
ATOM 734 C CA . ASN A 1 90 ? 8.711 9.664 -2.104 1 94.56 90 ASN A CA 1
ATOM 735 C C . ASN A 1 90 ? 9.547 8.641 -2.867 1 94.56 90 ASN A C 1
ATOM 737 O O . ASN A 1 90 ? 9.047 7.977 -3.775 1 94.56 90 ASN A O 1
ATOM 741 N N . GLU A 1 91 ? 10.758 8.461 -2.488 1 90.19 91 GLU A N 1
ATOM 742 C CA . GLU A 1 91 ? 11.672 7.531 -3.15 1 90.19 91 GLU A CA 1
ATOM 743 C C . GLU A 1 91 ? 11.242 6.086 -2.932 1 90.19 91 GLU A C 1
ATOM 745 O O . GLU A 1 91 ? 11.5 5.223 -3.77 1 90.19 91 GLU A O 1
ATOM 750 N N . TYR A 1 92 ? 10.578 5.828 -1.878 1 87.06 92 TYR A N 1
ATOM 751 C CA . TYR A 1 92 ? 10.164 4.469 -1.557 1 87.06 92 TYR A CA 1
ATOM 752 C C . TYR A 1 92 ? 9.102 3.975 -2.531 1 87.06 92 TYR A C 1
ATOM 754 O O . TYR A 1 92 ? 9.094 2.801 -2.908 1 87.06 92 TYR A O 1
ATOM 762 N N . ALA A 1 93 ? 8.18 4.84 -2.924 1 84.25 93 ALA A N 1
ATOM 763 C CA . ALA A 1 93 ? 7.16 4.461 -3.896 1 84.25 93 ALA A CA 1
ATOM 764 C C . ALA A 1 93 ? 7.777 4.195 -5.266 1 84.25 93 ALA A C 1
ATOM 766 O O . ALA A 1 93 ? 7.367 3.271 -5.973 1 84.25 93 ALA A O 1
ATOM 767 N N . VAL A 1 94 ? 8.711 4.969 -5.613 1 77.56 94 VAL A N 1
ATOM 768 C CA . VAL A 1 94 ? 9.383 4.805 -6.898 1 77.56 94 VAL A CA 1
ATOM 769 C C . VAL A 1 94 ? 10.062 3.441 -6.961 1 77.56 94 VAL A C 1
ATOM 771 O O . VAL A 1 94 ? 9.93 2.717 -7.949 1 77.56 94 VAL A O 1
ATOM 774 N N . SER A 1 95 ? 10.648 3.068 -5.895 1 76.56 95 SER A N 1
ATOM 775 C CA . SER A 1 95 ? 11.367 1.798 -5.828 1 76.56 95 SER A CA 1
ATOM 776 C C . SER A 1 95 ? 10.398 0.619 -5.789 1 76.56 95 SER A C 1
ATOM 778 O O . SER A 1 95 ? 10.734 -0.482 -6.23 1 76.56 95 SER A O 1
ATOM 780 N N . ALA A 1 96 ? 9.266 0.809 -5.117 1 73.62 96 ALA A N 1
ATOM 781 C CA . ALA A 1 96 ? 8.266 -0.249 -5.027 1 73.62 96 ALA A CA 1
ATOM 782 C C . ALA A 1 96 ? 7.656 -0.548 -6.395 1 73.62 96 ALA A C 1
ATOM 784 O O . ALA A 1 96 ? 7.328 -1.698 -6.699 1 73.62 96 ALA A O 1
ATOM 785 N N . ARG A 1 97 ? 7.465 0.41 -7.188 1 70.94 97 ARG A N 1
ATOM 786 C CA . ARG A 1 97 ? 6.867 0.266 -8.508 1 70.94 97 ARG A CA 1
ATOM 787 C C . ARG A 1 97 ? 7.879 -0.28 -9.516 1 70.94 97 ARG A C 1
ATOM 789 O O . ARG A 1 97 ? 7.504 -0.973 -10.461 1 70.94 97 ARG A O 1
ATOM 796 N N . TYR A 1 98 ? 9.109 0.056 -9.227 1 66.5 98 TYR A N 1
ATOM 797 C CA . TYR A 1 98 ? 10.188 -0.355 -10.125 1 66.5 98 TYR A CA 1
ATOM 798 C C . TYR A 1 98 ? 11.336 -0.981 -9.344 1 66.5 98 TYR A C 1
ATOM 800 O O . TYR A 1 98 ? 12.383 -0.356 -9.164 1 66.5 98 TYR A O 1
ATOM 808 N N . PRO A 1 99 ? 10.992 -2.17 -8.828 1 62.09 99 PRO A N 1
ATOM 809 C CA . PRO A 1 99 ? 12.07 -2.775 -8.039 1 62.09 99 PRO A CA 1
ATOM 810 C C . PRO A 1 99 ? 13.352 -2.971 -8.844 1 62.09 99 PRO A C 1
ATOM 812 O O . PRO A 1 99 ? 14.305 -3.586 -8.352 1 62.09 99 PRO A O 1
ATOM 815 N N . ILE A 1 100 ? 13.391 -2.566 -10.094 1 53.03 100 ILE A N 1
ATOM 816 C CA . ILE A 1 100 ? 14.523 -2.814 -10.977 1 53.03 100 ILE A CA 1
ATOM 81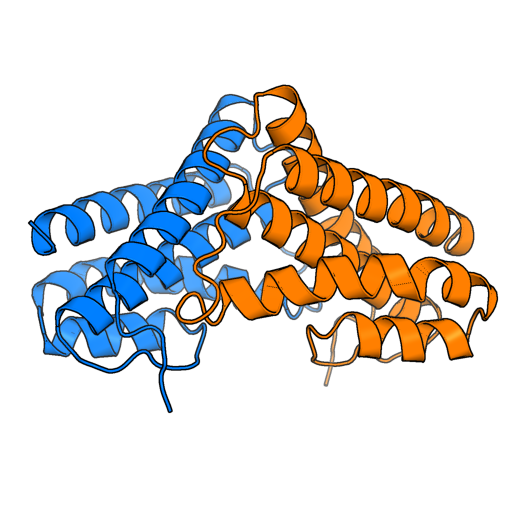7 C C . ILE A 1 100 ? 15.828 -2.521 -10.234 1 53.03 100 ILE A C 1
ATOM 819 O O . ILE A 1 100 ? 16.719 -3.367 -10.18 1 53.03 100 ILE A O 1
ATOM 823 N N . ASP A 1 101 ? 16.219 -1.395 -10.352 1 49.88 101 ASP A N 1
ATOM 824 C CA . ASP A 1 101 ? 17.609 -0.962 -10.359 1 49.88 101 ASP A CA 1
ATOM 825 C C . ASP A 1 101 ? 18.156 -0.841 -8.938 1 49.88 101 ASP A C 1
ATOM 827 O O . ASP A 1 101 ? 19.375 -0.745 -8.734 1 49.88 101 ASP A O 1
ATOM 831 N N . PHE A 1 102 ? 17.328 -0.394 -8.055 1 48.62 102 PHE A N 1
ATOM 832 C CA . PHE A 1 102 ? 18.062 -0.062 -6.848 1 48.62 102 PHE A CA 1
ATOM 833 C C . PHE A 1 102 ? 18.109 -1.252 -5.895 1 48.62 102 PHE A C 1
ATOM 835 O O . PHE A 1 102 ? 17.062 -1.786 -5.512 1 48.62 102 PHE A O 1
ATOM 842 N N . ASP A 1 103 ? 18.938 -2.131 -6.246 1 51.81 103 ASP A N 1
ATOM 843 C CA . ASP A 1 103 ? 19.297 -3.223 -5.352 1 51.81 103 ASP A CA 1
ATOM 844 C C . ASP A 1 103 ? 19.359 -2.744 -3.902 1 51.81 103 ASP A C 1
ATOM 846 O O . ASP A 1 103 ? 20.078 -3.326 -3.084 1 51.81 103 ASP A O 1
ATOM 850 N N . THR A 1 104 ? 18.938 -1.572 -3.693 1 55.78 104 THR A N 1
ATOM 851 C CA . THR A 1 104 ? 19.281 -1.188 -2.326 1 55.78 104 THR A CA 1
ATOM 852 C C . THR A 1 104 ? 18.188 -1.646 -1.353 1 55.78 104 THR A C 1
ATOM 854 O O . THR A 1 104 ? 17.047 -1.205 -1.439 1 55.78 104 THR A O 1
ATOM 857 N N . LEU A 1 105 ? 18.406 -2.898 -0.862 1 66.88 105 LEU A N 1
ATOM 858 C CA . LEU A 1 105 ? 17.641 -3.318 0.307 1 66.88 105 LEU A CA 1
ATOM 859 C C . LEU A 1 105 ? 17.625 -2.229 1.374 1 66.88 105 LEU A C 1
ATOM 861 O O . LEU A 1 105 ? 18.672 -1.64 1.672 1 66.88 105 LEU A O 1
ATOM 865 N N . ARG A 1 106 ? 16.438 -1.854 1.585 1 83.94 106 ARG A N 1
ATOM 866 C CA . ARG A 1 106 ? 16.312 -0.89 2.674 1 83.94 106 ARG A CA 1
ATOM 867 C C . ARG A 1 106 ? 16.734 -1.509 4.004 1 83.94 106 ARG A C 1
ATOM 869 O O . ARG A 1 106 ? 16.547 -2.709 4.219 1 83.94 106 ARG A O 1
ATOM 876 N N . THR A 1 107 ? 17.328 -0.635 4.785 1 92.06 107 THR A N 1
ATOM 877 C CA . THR A 1 107 ? 17.734 -1.092 6.105 1 92.06 107 THR A CA 1
ATOM 878 C C . THR A 1 107 ? 16.625 -0.842 7.133 1 92.06 107 THR A C 1
ATOM 880 O O . THR A 1 107 ? 15.703 -0.066 6.883 1 92.06 107 THR A O 1
ATOM 883 N N . VAL A 1 108 ? 16.75 -1.54 8.203 1 95.62 108 VAL A N 1
ATOM 884 C CA . VAL A 1 108 ? 15.828 -1.336 9.312 1 95.62 108 VAL A CA 1
ATOM 885 C C . VAL A 1 108 ? 15.883 0.121 9.766 1 95.62 108 VAL A C 1
ATOM 887 O O . VAL A 1 108 ? 14.852 0.711 10.094 1 95.62 108 VAL A O 1
ATOM 890 N N . GLU A 1 109 ? 17.047 0.731 9.734 1 95.62 109 GLU A N 1
ATOM 891 C CA . GLU A 1 109 ? 17.203 2.127 10.133 1 95.62 109 GLU A CA 1
ATOM 892 C C . GLU A 1 109 ? 16.438 3.059 9.203 1 95.62 109 GLU A C 1
ATOM 894 O O . GLU A 1 109 ? 15.797 4.012 9.656 1 95.62 109 GLU A O 1
ATOM 899 N N . GLU A 1 110 ? 16.531 2.785 7.957 1 94.69 110 GLU A N 1
ATOM 900 C CA . GLU A 1 110 ? 15.773 3.572 6.984 1 94.69 110 GLU A CA 1
ATOM 901 C C . GLU A 1 110 ? 14.273 3.443 7.215 1 94.69 110 GLU A C 1
ATOM 903 O O . GLU A 1 110 ? 13.539 4.426 7.102 1 94.69 110 GLU A O 1
ATOM 908 N N . ALA A 1 111 ? 13.875 2.229 7.512 1 96.81 111 ALA A N 1
ATOM 909 C CA . ALA A 1 111 ? 12.461 1.983 7.785 1 96.81 111 ALA A CA 1
ATOM 910 C C . ALA A 1 111 ? 12.008 2.74 9.031 1 96.81 111 ALA A C 1
ATOM 912 O O . ALA A 1 111 ? 10.922 3.332 9.039 1 96.81 111 ALA A O 1
ATOM 913 N N . LYS A 1 112 ? 12.781 2.719 10.055 1 97.69 112 LYS A N 1
ATOM 914 C CA . LYS A 1 112 ? 12.453 3.459 11.266 1 97.69 112 LYS A CA 1
ATOM 915 C C . LYS A 1 112 ? 12.383 4.957 11 1 97.69 112 LYS A C 1
ATOM 917 O O . LYS A 1 112 ? 11.516 5.652 11.547 1 97.69 112 LYS A O 1
ATOM 922 N N . GLU A 1 113 ? 13.266 5.422 10.188 1 97.56 113 GLU A N 1
ATOM 923 C CA . GLU A 1 113 ? 13.227 6.828 9.805 1 97.56 113 GLU A CA 1
ATOM 924 C C . GLU A 1 113 ? 11.938 7.164 9.062 1 97.56 113 GLU A C 1
ATOM 926 O O . GLU A 1 113 ? 11.336 8.211 9.297 1 97.56 113 GLU A O 1
ATOM 931 N N . ALA A 1 114 ? 11.547 6.324 8.156 1 97.81 114 ALA A N 1
ATOM 932 C CA . ALA A 1 114 ? 10.289 6.512 7.43 1 97.81 114 ALA A CA 1
ATOM 933 C C . ALA A 1 114 ? 9.117 6.668 8.398 1 97.81 114 ALA A C 1
ATOM 935 O O . ALA A 1 114 ? 8.289 7.562 8.234 1 97.81 114 ALA A O 1
ATOM 936 N N . PHE A 1 115 ? 9.102 5.828 9.406 1 98.69 115 PHE A N 1
ATOM 937 C CA . PHE A 1 115 ? 8.023 5.875 10.383 1 98.69 115 PHE A CA 1
ATOM 938 C C . PHE A 1 115 ? 8.047 7.188 11.156 1 98.69 115 PHE A C 1
ATOM 940 O O . PHE A 1 115 ? 7.004 7.77 11.445 1 98.69 115 PHE A O 1
ATOM 947 N N . GLN A 1 116 ? 9.203 7.586 11.492 1 98.56 116 GLN A N 1
ATOM 948 C CA . GLN A 1 116 ? 9.336 8.844 12.219 1 98.56 116 GLN A CA 1
ATOM 949 C C . GLN A 1 116 ? 8.805 10.016 11.391 1 98.56 116 GLN A C 1
ATOM 951 O O . GLN A 1 116 ? 8.156 10.922 11.922 1 98.56 116 GLN A O 1
ATOM 956 N N . ILE A 1 117 ? 9.133 10.023 10.133 1 98.5 117 ILE A N 1
ATOM 957 C CA . ILE A 1 117 ? 8.664 11.078 9.234 1 98.5 117 ILE A CA 1
ATOM 958 C C . ILE A 1 117 ? 7.133 11.086 9.203 1 98.5 117 ILE A C 1
ATOM 960 O O . ILE A 1 117 ? 6.508 12.133 9.383 1 98.5 117 ILE A O 1
ATOM 964 N N . VAL A 1 118 ? 6.559 9.93 9.094 1 98.62 118 VAL A N 1
ATOM 965 C CA . VAL A 1 118 ? 5.105 9.859 8.984 1 98.62 118 VAL A CA 1
ATOM 966 C C . VAL A 1 118 ? 4.469 10.258 10.312 1 98.62 118 VAL A C 1
ATOM 968 O O . VAL A 1 118 ? 3.424 10.906 10.336 1 98.62 118 VAL A O 1
ATOM 971 N N . SER A 1 119 ? 5.074 9.812 11.391 1 98.81 119 SER A N 1
ATOM 972 C CA . SER A 1 119 ? 4.562 10.164 12.711 1 98.81 119 SER A CA 1
ATOM 973 C C . SER A 1 119 ? 4.539 11.68 12.906 1 98.81 119 SER A C 1
ATOM 975 O O . SER A 1 119 ? 3.545 12.234 13.383 1 98.81 119 SER A O 1
ATOM 977 N N . SER A 1 120 ? 5.57 12.32 12.516 1 98.69 120 SER A N 1
ATOM 978 C CA . SER A 1 120 ? 5.648 13.773 12.625 1 98.69 120 SER A CA 1
ATOM 979 C C . SER A 1 120 ? 4.633 14.453 11.719 1 98.69 120 SER A C 1
ATOM 981 O O . SER A 1 120 ? 3.98 15.414 12.117 1 98.69 120 SER A O 1
ATOM 983 N N . LEU A 1 121 ? 4.559 13.977 10.5 1 98.75 121 LEU A N 1
ATOM 984 C CA . LEU A 1 121 ? 3.592 14.531 9.555 1 98.75 121 LEU A CA 1
ATOM 985 C C . LEU A 1 121 ? 2.168 14.367 10.078 1 98.75 121 LEU A C 1
ATOM 987 O O . LEU A 1 121 ? 1.359 15.297 9.984 1 98.75 121 LEU A O 1
ATOM 991 N N . ARG A 1 122 ? 1.896 13.164 10.586 1 98.75 122 ARG A N 1
ATOM 992 C CA . ARG A 1 122 ? 0.583 12.859 11.148 1 98.75 122 ARG A CA 1
ATOM 993 C C . ARG A 1 122 ? 0.213 13.859 12.242 1 98.75 122 ARG A C 1
ATOM 995 O O . ARG A 1 122 ? -0.897 14.398 12.25 1 98.75 122 ARG A O 1
ATOM 1002 N N . GLU A 1 123 ? 1.109 14.062 13.148 1 98.56 123 GLU A N 1
ATOM 1003 C CA . GLU A 1 123 ? 0.867 15.016 14.227 1 98.56 123 GLU A CA 1
ATOM 1004 C C . GLU A 1 123 ? 0.56 16.406 13.68 1 98.56 123 GLU A C 1
ATOM 1006 O O . GLU A 1 123 ? -0.378 17.062 14.141 1 98.56 123 GLU A O 1
ATOM 1011 N N . GLU A 1 124 ? 1.319 16.844 12.711 1 98.44 124 GLU A N 1
ATOM 1012 C CA . GLU A 1 124 ? 1.146 18.172 12.133 1 98.44 124 GLU A CA 1
ATOM 1013 C C . GLU A 1 124 ? -0.196 18.297 11.414 1 98.44 124 GLU A C 1
ATOM 1015 O O . GLU A 1 124 ? -0.922 19.281 11.602 1 98.44 124 GLU A O 1
ATOM 1020 N N . ILE A 1 125 ? -0.529 17.344 10.625 1 98.38 125 ILE A N 1
ATOM 1021 C CA . ILE A 1 125 ? -1.759 17.375 9.836 1 98.38 125 ILE A CA 1
ATOM 1022 C C . ILE A 1 125 ? -2.967 17.344 10.773 1 98.38 125 ILE A C 1
ATOM 1024 O O . ILE A 1 125 ? -3.924 18.094 10.594 1 98.38 125 ILE A O 1
ATOM 1028 N N . LEU A 1 126 ? -2.906 16.453 11.781 1 97.94 126 LEU A N 1
ATOM 1029 C CA . LEU A 1 126 ? -4.012 16.359 12.727 1 97.94 126 LEU A CA 1
ATOM 1030 C C . LEU A 1 126 ? -4.219 17.672 13.469 1 97.94 126 LEU A C 1
ATOM 1032 O O . LEU A 1 126 ? -5.359 18.094 13.695 1 97.94 126 LEU A O 1
ATOM 1036 N N . ARG A 1 127 ? -3.199 18.312 13.781 1 97.5 127 ARG A N 1
ATOM 1037 C CA . ARG A 1 127 ? -3.285 19.609 14.438 1 97.5 127 ARG A CA 1
ATOM 1038 C C . ARG A 1 127 ? -3.957 20.641 13.531 1 97.5 127 ARG A C 1
ATOM 1040 O O . ARG A 1 127 ? -4.711 21.484 14.008 1 97.5 127 ARG A O 1
ATOM 1047 N N . LYS A 1 128 ? -3.703 20.516 12.297 1 96.31 128 LYS A N 1
ATOM 1048 C CA . LYS A 1 128 ? -4.18 21.516 11.344 1 96.31 128 LYS A CA 1
ATOM 1049 C C . LYS A 1 128 ? -5.621 21.234 10.93 1 96.31 128 LYS A C 1
ATOM 1051 O O . LYS A 1 128 ? -6.297 22.109 10.383 1 96.31 128 LYS A O 1
ATOM 1056 N N . LEU A 1 129 ? -5.992 20.047 11.141 1 94.44 129 LEU A N 1
ATOM 1057 C CA . LEU A 1 129 ? -7.367 19.688 10.805 1 94.44 129 LEU A CA 1
ATOM 1058 C C . LEU A 1 129 ? -8.297 19.938 11.992 1 94.44 129 LEU A C 1
ATOM 1060 O O . LEU A 1 129 ? -9.516 19.844 11.859 1 94.44 129 LEU A O 1
ATOM 1064 N N . GLU A 1 130 ? -7.855 20.188 13.266 1 84 130 GLU A N 1
ATOM 1065 C CA . GLU A 1 130 ? -8.648 20.578 14.422 1 84 130 GLU A CA 1
ATOM 1066 C C . GLU A 1 130 ? -9.148 22 14.297 1 84 130 GLU A C 1
ATOM 1068 O O . GLU A 1 130 ? -8.477 22.859 13.703 1 84 130 GLU A O 1
ATOM 1073 N N . MET B 1 1 ? 15.281 0.807 -21.203 1 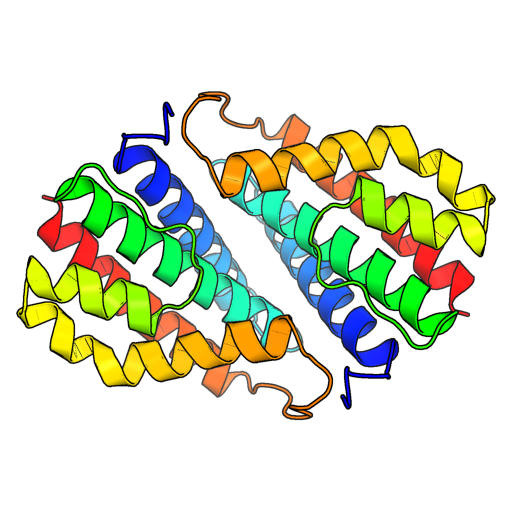32.47 1 MET B N 1
ATOM 1074 C CA . MET B 1 1 ? 14.07 0.842 -20.375 1 32.47 1 MET B CA 1
ATOM 1075 C C . MET B 1 1 ? 14.188 -0.11 -19.188 1 32.47 1 MET B C 1
ATOM 1077 O O . MET B 1 1 ? 13.797 -1.273 -19.281 1 32.47 1 MET B O 1
ATOM 1081 N N . ALA B 1 2 ? 15.211 -0.051 -18.453 1 36.47 2 ALA B N 1
ATOM 1082 C CA . ALA B 1 2 ? 15.727 -1.27 -17.828 1 36.47 2 ALA B CA 1
ATOM 1083 C C . ALA B 1 2 ? 14.875 -1.688 -16.641 1 36.47 2 ALA B C 1
ATOM 1085 O O . ALA B 1 2 ? 14.906 -1.045 -15.594 1 36.47 2 ALA B O 1
ATOM 1086 N N . ASP B 1 3 ? 13.352 -1.933 -16.672 1 46.69 3 ASP B N 1
ATOM 1087 C CA . ASP B 1 3 ? 12.344 -2.492 -15.773 1 46.69 3 ASP B CA 1
ATOM 1088 C C . ASP B 1 3 ? 12.906 -3.678 -14.984 1 46.69 3 ASP B C 1
ATOM 1090 O O . ASP B 1 3 ? 13.797 -4.379 -15.461 1 46.69 3 ASP B O 1
ATOM 1094 N N . SER B 1 4 ? 12.859 -3.713 -13.797 1 53.59 4 SER B N 1
ATOM 1095 C CA . SER B 1 4 ? 13.516 -4.875 -13.211 1 53.59 4 SER B CA 1
ATOM 1096 C C . SER B 1 4 ? 13.133 -6.156 -13.938 1 53.59 4 SER B C 1
ATOM 1098 O O . SER B 1 4 ? 11.953 -6.461 -14.094 1 53.59 4 SER B O 1
ATOM 1100 N N . THR B 1 5 ? 13.852 -6.582 -14.648 1 65.69 5 THR B N 1
ATOM 1101 C CA . THR B 1 5 ? 13.711 -7.82 -15.406 1 65.69 5 THR B CA 1
ATOM 1102 C C . THR B 1 5 ? 13.906 -9.039 -14.5 1 65.69 5 THR B C 1
ATOM 1104 O O . THR B 1 5 ? 13.945 -10.172 -14.977 1 65.69 5 THR B O 1
ATOM 1107 N N . ASP B 1 6 ? 13.867 -8.664 -13.086 1 84 6 ASP B N 1
ATOM 1108 C CA . ASP B 1 6 ? 14.102 -9.828 -12.242 1 84 6 ASP B CA 1
ATOM 1109 C C . ASP B 1 6 ? 12.844 -10.195 -11.453 1 84 6 ASP B C 1
ATOM 1111 O O . ASP B 1 6 ? 12.461 -9.477 -10.523 1 84 6 ASP B O 1
ATOM 1115 N N . TYR B 1 7 ? 12.195 -11.281 -11.719 1 91 7 TYR B N 1
ATOM 1116 C CA . TYR B 1 7 ? 10.969 -11.719 -11.062 1 91 7 TYR B CA 1
ATOM 1117 C C . TYR B 1 7 ? 11.203 -11.977 -9.578 1 91 7 TYR B C 1
ATOM 1119 O O . TYR B 1 7 ? 10.281 -11.859 -8.766 1 91 7 TYR B O 1
ATOM 1127 N N . LYS B 1 8 ? 12.422 -12.227 -9.18 1 91.62 8 LYS B N 1
ATOM 1128 C CA . LYS B 1 8 ? 12.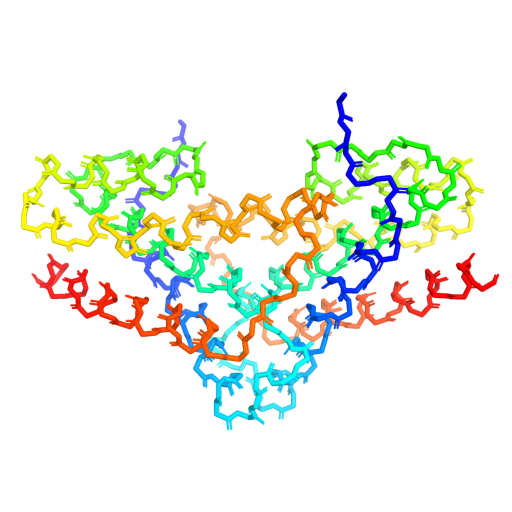75 -12.523 -7.789 1 91.62 8 LYS B CA 1
ATOM 1129 C C . LYS B 1 8 ? 12.562 -11.289 -6.91 1 91.62 8 LYS B C 1
ATOM 1131 O O . LYS B 1 8 ? 12.188 -11.406 -5.738 1 91.62 8 LYS B O 1
ATOM 1136 N N . LYS B 1 9 ? 12.82 -10.156 -7.477 1 89.19 9 LYS B N 1
ATOM 1137 C CA . LYS B 1 9 ? 12.633 -8.914 -6.727 1 89.19 9 LYS B CA 1
ATOM 1138 C C . LYS B 1 9 ? 11.156 -8.648 -6.465 1 89.19 9 LYS B C 1
ATOM 1140 O O . LYS B 1 9 ? 10.781 -8.227 -5.367 1 89.19 9 LYS B O 1
ATOM 1145 N N . TRP B 1 10 ? 10.297 -8.914 -7.422 1 91.81 10 TRP B N 1
ATOM 1146 C CA . TRP B 1 10 ? 8.852 -8.781 -7.254 1 91.81 10 TRP B CA 1
ATOM 1147 C C . TRP B 1 10 ? 8.328 -9.797 -6.238 1 91.81 10 TRP B C 1
ATOM 1149 O O . TRP B 1 10 ? 7.461 -9.477 -5.422 1 91.81 10 TRP B O 1
ATOM 1159 N N . LEU B 1 11 ? 8.914 -10.945 -6.324 1 94.44 11 LEU B N 1
ATOM 1160 C CA . LEU B 1 11 ? 8.508 -11.984 -5.391 1 94.44 11 LEU B CA 1
ATOM 1161 C C . LEU B 1 11 ? 8.883 -11.617 -3.961 1 94.44 11 LEU B C 1
ATOM 1163 O O . LEU B 1 11 ? 8.094 -11.828 -3.033 1 94.44 11 LEU B O 1
ATOM 1167 N N . LYS B 1 12 ? 10.023 -11.102 -3.836 1 93.06 12 LYS B N 1
ATOM 1168 C CA . LYS B 1 12 ? 10.469 -10.664 -2.514 1 93.06 12 LYS B CA 1
ATOM 1169 C C . LYS B 1 12 ? 9.523 -9.617 -1.935 1 93.06 12 LYS B C 1
ATOM 1171 O O . LYS B 1 12 ? 9.148 -9.688 -0.762 1 93.06 12 LYS B O 1
ATOM 1176 N N . ARG B 1 13 ? 9.117 -8.695 -2.721 1 93.44 13 ARG B N 1
ATOM 1177 C CA . ARG B 1 13 ? 8.203 -7.648 -2.279 1 93.44 13 ARG B CA 1
ATOM 1178 C C . ARG B 1 13 ? 6.832 -8.227 -1.948 1 93.44 13 ARG B C 1
ATOM 1180 O O . ARG B 1 13 ? 6.207 -7.836 -0.961 1 93.44 13 ARG B O 1
ATOM 1187 N N . ALA B 1 14 ? 6.414 -9.141 -2.781 1 96.19 14 ALA B N 1
ATOM 1188 C CA . ALA B 1 14 ? 5.141 -9.797 -2.518 1 96.19 14 ALA B CA 1
ATOM 1189 C C . ALA B 1 14 ? 5.168 -10.531 -1.178 1 96.19 14 ALA B C 1
ATOM 1191 O O . ALA B 1 14 ? 4.199 -10.484 -0.417 1 96.19 14 ALA B O 1
ATOM 1192 N N . GLU B 1 15 ? 6.297 -11.164 -0.896 1 97.12 15 GLU B N 1
ATOM 1193 C CA . GLU B 1 15 ? 6.453 -11.906 0.35 1 97.12 15 GLU B CA 1
ATOM 1194 C C . GLU B 1 15 ? 6.469 -10.969 1.554 1 97.12 15 GLU B C 1
ATOM 1196 O O . GLU B 1 15 ? 5.945 -11.305 2.617 1 97.12 15 GLU B O 1
ATOM 1201 N N . GLN B 1 16 ? 7.082 -9.844 1.365 1 96.69 16 GLN B N 1
ATOM 1202 C CA . GLN B 1 16 ? 7.051 -8.867 2.445 1 96.69 16 GLN B CA 1
ATOM 1203 C C . GLN B 1 16 ? 5.621 -8.414 2.736 1 96.69 16 GLN B C 1
ATOM 1205 O O . GLN B 1 16 ? 5.207 -8.352 3.895 1 96.69 16 GLN B O 1
ATOM 1210 N N . ASP B 1 17 ? 4.863 -8.062 1.685 1 97.62 17 ASP B N 1
ATOM 1211 C CA . ASP B 1 17 ? 3.467 -7.672 1.861 1 97.62 17 ASP B CA 1
ATOM 1212 C C . ASP B 1 17 ? 2.67 -8.773 2.557 1 97.62 17 ASP B C 1
ATOM 1214 O O . ASP B 1 17 ? 1.886 -8.5 3.467 1 97.62 17 ASP B O 1
ATOM 1218 N N . TYR B 1 18 ? 2.916 -9.984 2.131 1 98.75 18 TYR B N 1
ATOM 1219 C CA . TYR B 1 18 ? 2.215 -11.125 2.709 1 98.75 18 TYR B CA 1
ATOM 1220 C C . TYR B 1 18 ? 2.525 -11.266 4.195 1 98.75 18 TYR B C 1
ATOM 1222 O O . TYR B 1 18 ? 1.623 -11.469 5.008 1 98.75 18 TYR B O 1
ATOM 1230 N N . LYS B 1 19 ? 3.742 -11.148 4.516 1 98.69 19 LYS B N 1
ATOM 1231 C CA . LYS B 1 19 ? 4.16 -11.297 5.906 1 98.69 19 LYS B CA 1
ATOM 1232 C C . LYS B 1 19 ? 3.59 -10.18 6.773 1 98.69 19 LYS B C 1
ATOM 1234 O O . LYS B 1 19 ? 3.236 -10.406 7.934 1 98.69 19 LYS B O 1
ATOM 1239 N N . ILE B 1 20 ? 3.516 -9.016 6.262 1 98.69 20 ILE B N 1
ATOM 1240 C CA . ILE B 1 20 ? 2.893 -7.906 6.977 1 98.69 20 ILE B CA 1
ATOM 1241 C C . ILE B 1 20 ? 1.42 -8.219 7.234 1 98.69 20 ILE B C 1
ATOM 1243 O O . ILE B 1 20 ? 0.937 -8.086 8.359 1 98.69 20 ILE B O 1
ATOM 1247 N N . ALA B 1 21 ? 0.718 -8.625 6.23 1 98.75 21 ALA B N 1
ATOM 1248 C CA . ALA B 1 21 ? -0.685 -9 6.395 1 98.75 21 ALA B CA 1
ATOM 1249 C C . ALA B 1 21 ? -0.842 -10.109 7.434 1 98.75 21 ALA B C 1
ATOM 1251 O O . ALA B 1 21 ? -1.747 -10.062 8.266 1 98.75 21 ALA B O 1
ATOM 1252 N N . GLU B 1 22 ? 0.044 -11.047 7.352 1 98.69 22 GLU B N 1
ATOM 1253 C CA . GLU B 1 22 ? 0.016 -12.148 8.305 1 98.69 22 GLU B CA 1
ATOM 1254 C C . GLU B 1 22 ? 0.205 -11.656 9.734 1 98.69 22 GLU B C 1
ATOM 1256 O O . GLU B 1 22 ? -0.507 -12.086 10.648 1 98.69 22 GLU B O 1
ATOM 1261 N N . THR B 1 23 ? 1.14 -10.789 9.898 1 98.69 23 THR B N 1
ATOM 1262 C CA . THR B 1 23 ? 1.409 -10.219 11.211 1 98.69 23 THR B CA 1
ATOM 1263 C C . THR B 1 23 ? 0.191 -9.461 11.734 1 98.69 23 THR B C 1
ATOM 1265 O O . THR B 1 23 ? -0.2 -9.625 12.891 1 98.69 23 THR B O 1
ATOM 1268 N N . ILE B 1 24 ? -0.427 -8.68 10.898 1 98.75 24 ILE B N 1
ATOM 1269 C CA . ILE B 1 24 ? -1.591 -7.895 11.297 1 98.75 24 ILE B CA 1
ATOM 1270 C C . ILE B 1 24 ? -2.754 -8.828 11.625 1 98.75 24 ILE B C 1
ATOM 1272 O O . ILE B 1 24 ? -3.492 -8.594 12.586 1 98.75 24 ILE B O 1
ATOM 1276 N N . LYS B 1 25 ? -2.906 -9.805 10.852 1 98.5 25 LYS B N 1
ATOM 1277 C CA . LYS B 1 25 ? -3.953 -10.781 11.133 1 98.5 25 LYS B CA 1
ATOM 1278 C C . LYS B 1 25 ? -3.766 -11.406 12.508 1 98.5 25 LYS B C 1
ATOM 1280 O O . LYS B 1 25 ? -4.73 -11.578 13.258 1 98.5 25 LYS B O 1
ATOM 1285 N N . LYS B 1 26 ? -2.553 -11.766 12.789 1 98.06 26 LYS B N 1
ATOM 1286 C CA . LYS B 1 26 ? -2.227 -12.367 14.078 1 98.06 26 LYS B CA 1
ATOM 1287 C C . LYS B 1 26 ? -2.496 -11.406 15.227 1 98.06 26 LYS B C 1
ATOM 1289 O O . LYS B 1 26 ? -3.014 -11.805 16.266 1 98.06 26 LYS B O 1
ATOM 1294 N N . GLU B 1 27 ? -2.16 -10.117 15.047 1 97.88 27 GLU B N 1
ATOM 1295 C CA . GLU B 1 27 ? -2.258 -9.109 16.094 1 97.88 27 GLU B CA 1
ATOM 1296 C C . GLU B 1 27 ? -3.688 -8.594 16.234 1 97.88 27 GLU B C 1
ATOM 1298 O O . GLU B 1 27 ? -4.07 -8.086 17.297 1 97.88 27 GLU B O 1
ATOM 1303 N N . GLY B 1 28 ? -4.477 -8.68 15.188 1 97.44 28 GLY B N 1
ATOM 1304 C CA . GLY B 1 28 ? -5.852 -8.203 15.195 1 97.44 28 GLY B CA 1
ATOM 1305 C C . GLY B 1 28 ? -6.145 -7.223 14.078 1 97.44 28 GLY B C 1
ATOM 1306 O O . GLY B 1 28 ? -5.477 -6.195 13.953 1 97.44 28 GLY B O 1
ATOM 1307 N N . ILE B 1 29 ? -7.195 -7.43 13.344 1 97.75 29 ILE B N 1
ATOM 1308 C CA . ILE B 1 29 ? -7.508 -6.672 12.141 1 97.75 29 ILE B CA 1
ATOM 1309 C C . ILE B 1 29 ? -8.516 -5.57 12.469 1 97.75 29 ILE B C 1
ATOM 1311 O O . ILE B 1 29 ? -8.75 -4.672 11.656 1 97.75 29 ILE B O 1
ATOM 1315 N N . GLU B 1 30 ? -9.133 -5.605 13.641 1 96.94 30 GLU B N 1
ATOM 1316 C CA . GLU B 1 30 ? -10.219 -4.691 13.992 1 96.94 30 GLU B CA 1
ATOM 1317 C C . GLU B 1 30 ? -9.781 -3.236 13.836 1 96.94 30 GLU B C 1
ATOM 1319 O O . GLU B 1 30 ? -8.797 -2.811 14.445 1 96.94 30 GLU B O 1
ATOM 1324 N N . GLY B 1 31 ? -10.562 -2.496 13.055 1 95.06 31 GLY B N 1
ATOM 1325 C CA . GLY B 1 31 ? -10.297 -1.082 12.852 1 95.06 31 GLY B CA 1
ATOM 1326 C C . GLY B 1 31 ? -9.266 -0.822 11.766 1 95.06 31 GLY B C 1
ATOM 1327 O O . GLY B 1 31 ? -8.93 0.331 11.484 1 95.06 31 GLY B O 1
ATOM 1328 N N . LEU B 1 32 ? -8.75 -1.93 11.125 1 96.75 32 LEU B N 1
ATOM 1329 C CA . LEU B 1 32 ? -7.691 -1.808 10.133 1 96.75 32 LEU B CA 1
ATOM 1330 C C . LEU B 1 32 ? -8.109 -2.441 8.812 1 96.75 32 LEU B C 1
ATOM 1332 O O . LEU B 1 32 ? -7.273 -2.684 7.941 1 96.75 32 LEU B O 1
ATOM 1336 N N . GLU B 1 33 ? -9.398 -2.684 8.648 1 95.12 33 GLU B N 1
ATOM 1337 C CA . GLU B 1 33 ? -9.906 -3.57 7.609 1 95.12 33 GLU B CA 1
ATOM 1338 C C . GLU B 1 33 ? -9.578 -3.033 6.219 1 95.12 33 GLU B C 1
ATOM 1340 O O . GLU B 1 33 ? -9.148 -3.787 5.344 1 95.12 33 GLU B O 1
ATOM 1345 N N . ASP B 1 34 ? -9.766 -1.789 6.066 1 92.88 34 ASP B N 1
ATOM 1346 C CA . ASP B 1 34 ? -9.586 -1.221 4.734 1 92.88 34 ASP B CA 1
ATOM 1347 C C . ASP B 1 34 ? -8.125 -1.298 4.289 1 92.88 34 ASP B C 1
ATOM 1349 O O . ASP B 1 34 ? -7.832 -1.773 3.191 1 92.88 34 ASP B O 1
ATOM 1353 N N . SER B 1 35 ? -7.223 -0.837 5.102 1 94.94 35 SER B N 1
ATOM 1354 C CA . SER B 1 35 ? -5.801 -0.879 4.777 1 94.94 35 SER B CA 1
ATOM 1355 C C . SER B 1 35 ? -5.301 -2.314 4.664 1 94.94 35 SER B C 1
ATOM 1357 O O . SER B 1 35 ? -4.438 -2.615 3.836 1 94.94 35 SER B O 1
ATOM 1359 N N . PHE B 1 36 ? -5.848 -3.16 5.523 1 97.06 36 PHE B N 1
ATOM 1360 C CA . PHE B 1 36 ? -5.492 -4.574 5.469 1 97.06 36 PHE B CA 1
ATOM 1361 C C . PHE B 1 36 ? -5.84 -5.164 4.105 1 97.06 36 PHE B C 1
ATOM 1363 O O . PHE B 1 36 ? -5.02 -5.852 3.494 1 97.06 36 PHE B O 1
ATOM 1370 N N . CYS B 1 37 ? -7.043 -4.879 3.664 1 96.44 37 CYS B N 1
ATOM 1371 C CA . CYS B 1 37 ? -7.48 -5.371 2.361 1 96.44 37 CYS B CA 1
ATOM 1372 C C . CYS B 1 37 ? -6.605 -4.809 1.246 1 96.44 37 CYS B C 1
ATOM 1374 O O . CYS B 1 37 ? -6.301 -5.508 0.279 1 96.44 37 CYS B O 1
ATOM 1376 N N . TYR B 1 38 ? -6.188 -3.623 1.396 1 95.44 38 TYR B N 1
ATOM 1377 C CA . TYR B 1 38 ? -5.316 -3.01 0.399 1 95.44 38 TYR B CA 1
ATOM 1378 C C . TYR B 1 38 ? -3.955 -3.691 0.368 1 95.44 38 TYR B C 1
ATOM 1380 O O . TYR B 1 38 ? -3.377 -3.887 -0.703 1 95.44 38 TYR B O 1
ATOM 1388 N N . ILE B 1 39 ? -3.406 -4.047 1.502 1 97.44 39 ILE B N 1
ATOM 1389 C CA . ILE B 1 39 ? -2.139 -4.766 1.559 1 97.44 39 ILE B CA 1
ATOM 1390 C C . ILE B 1 39 ? -2.277 -6.113 0.851 1 97.44 39 ILE B C 1
ATOM 1392 O O . ILE B 1 39 ? -1.376 -6.531 0.121 1 97.44 39 ILE B O 1
ATOM 1396 N N . CYS B 1 40 ? -3.408 -6.75 1.07 1 98.12 40 CYS B N 1
ATOM 1397 C CA . CYS B 1 40 ? -3.656 -8.016 0.383 1 98.12 40 CYS B CA 1
ATOM 1398 C C . CYS B 1 40 ? -3.695 -7.812 -1.127 1 98.12 40 CYS B C 1
ATOM 1400 O O . CYS B 1 40 ? -3.158 -8.625 -1.879 1 98.12 40 CYS B O 1
ATOM 1402 N N . HIS B 1 41 ? -4.344 -6.742 -1.53 1 97.31 41 HIS B N 1
ATOM 1403 C CA . HIS B 1 41 ? -4.355 -6.402 -2.947 1 97.31 41 HIS B CA 1
ATOM 1404 C C . HIS B 1 41 ? -2.939 -6.23 -3.486 1 97.31 41 HIS B C 1
ATOM 1406 O O . HIS B 1 41 ? -2.596 -6.785 -4.531 1 97.31 41 HIS B O 1
ATOM 1412 N N . GLN B 1 42 ? -2.125 -5.531 -2.799 1 95.88 42 GLN B N 1
ATOM 1413 C CA . GLN B 1 42 ? -0.745 -5.277 -3.199 1 95.88 42 GLN B CA 1
ATOM 1414 C C . GLN B 1 42 ? 0.048 -6.578 -3.291 1 95.88 42 GLN B C 1
ATOM 1416 O O . GLN B 1 42 ? 0.821 -6.777 -4.23 1 95.88 42 GLN B O 1
ATOM 1421 N N . ALA B 1 43 ? -0.119 -7.43 -2.273 1 97.88 43 ALA B N 1
ATOM 1422 C CA . ALA B 1 43 ? 0.556 -8.727 -2.305 1 97.88 43 ALA B CA 1
ATOM 1423 C C . ALA B 1 43 ? 0.173 -9.516 -3.553 1 97.88 43 ALA B C 1
ATOM 1425 O O . ALA B 1 43 ? 1.042 -10.039 -4.254 1 97.88 43 ALA B O 1
ATOM 1426 N N . ALA B 1 44 ? -1.114 -9.547 -3.844 1 98.5 44 ALA B N 1
ATOM 1427 C CA . ALA B 1 44 ? -1.595 -10.266 -5.02 1 98.5 44 ALA B CA 1
ATOM 1428 C C . ALA B 1 44 ? -1.026 -9.656 -6.301 1 98.5 44 ALA B C 1
ATOM 1430 O O . ALA B 1 44 ? -0.614 -10.383 -7.207 1 98.5 44 ALA B O 1
ATOM 1431 N N . GLU B 1 45 ? -1.008 -8.398 -6.395 1 96.94 45 GLU B N 1
ATOM 1432 C CA . GLU B 1 45 ? -0.474 -7.691 -7.559 1 96.94 45 GLU B CA 1
ATOM 1433 C C . GLU B 1 45 ? 0.976 -8.086 -7.824 1 96.94 45 GLU B C 1
ATOM 1435 O O . GLU B 1 45 ? 1.329 -8.453 -8.945 1 96.94 45 GLU B O 1
ATOM 1440 N N . LYS B 1 46 ? 1.746 -8.039 -6.75 1 95.62 46 LYS B N 1
ATOM 1441 C CA . LYS B 1 46 ? 3.172 -8.312 -6.906 1 95.62 46 LYS B CA 1
ATOM 1442 C C . LYS B 1 46 ? 3.42 -9.789 -7.215 1 95.62 46 LYS B C 1
ATOM 1444 O O . LYS B 1 46 ? 4.355 -10.125 -7.941 1 95.62 46 LYS B O 1
ATOM 1449 N N . LEU B 1 47 ? 2.598 -10.672 -6.656 1 97.56 47 LEU B N 1
ATOM 1450 C CA . LEU B 1 47 ? 2.686 -12.086 -7.004 1 97.56 47 LEU B CA 1
ATOM 1451 C C . LEU B 1 47 ? 2.424 -12.297 -8.492 1 97.56 47 LEU B C 1
ATOM 1453 O O . LEU B 1 47 ? 3.176 -13.008 -9.164 1 97.56 47 LEU B O 1
ATOM 1457 N N . LEU B 1 48 ? 1.368 -11.711 -9.016 1 97.5 48 LEU B N 1
ATOM 1458 C CA . LEU B 1 48 ? 1.01 -11.859 -10.422 1 97.5 48 LEU B CA 1
ATOM 1459 C C . LEU B 1 48 ? 2.084 -11.266 -11.32 1 97.5 48 LEU B C 1
ATOM 1461 O O . LEU B 1 48 ? 2.432 -11.852 -12.352 1 97.5 48 LEU B O 1
ATOM 1465 N N . LYS B 1 49 ? 2.637 -10.172 -10.945 1 95.44 49 LYS B N 1
ATOM 1466 C CA . LYS B 1 49 ? 3.695 -9.547 -11.734 1 95.44 49 LYS B CA 1
ATOM 1467 C C . LYS B 1 49 ? 4.961 -10.398 -11.727 1 95.44 49 LYS B C 1
ATOM 1469 O O . LYS B 1 49 ? 5.664 -10.484 -12.734 1 95.44 49 LYS B O 1
ATOM 1474 N N . ALA B 1 50 ? 5.266 -10.945 -10.516 1 95.06 50 ALA B N 1
ATOM 1475 C CA . ALA B 1 50 ? 6.402 -11.859 -10.461 1 95.06 50 ALA B CA 1
ATOM 1476 C C . ALA B 1 50 ? 6.219 -13.016 -11.438 1 95.06 50 ALA B C 1
ATOM 1478 O O . ALA B 1 50 ? 7.148 -13.383 -12.164 1 95.06 50 ALA B O 1
ATOM 1479 N N . PHE B 1 51 ? 5.055 -13.57 -11.477 1 97.38 51 PHE B N 1
ATOM 1480 C CA . PHE B 1 51 ? 4.754 -14.68 -12.375 1 97.38 51 PHE B CA 1
ATOM 1481 C C . PHE B 1 51 ? 4.883 -14.242 -13.828 1 97.38 51 PHE B C 1
ATOM 1483 O O . PHE B 1 51 ? 5.457 -14.961 -14.656 1 97.38 51 PHE B O 1
ATOM 1490 N N . LEU B 1 52 ? 4.316 -13.094 -14.188 1 95.94 52 LEU B N 1
ATOM 1491 C CA . LEU B 1 52 ? 4.391 -12.57 -15.547 1 95.94 52 LEU B CA 1
ATOM 1492 C C . LEU B 1 52 ? 5.84 -12.375 -15.977 1 95.94 52 LEU B C 1
ATOM 1494 O O . LEU B 1 52 ? 6.227 -12.781 -17.078 1 95.94 52 LEU B O 1
ATOM 1498 N N . LEU B 1 53 ? 6.57 -11.828 -15.102 1 92.88 53 LEU B N 1
ATOM 1499 C CA . LEU B 1 53 ? 7.969 -11.555 -15.406 1 92.88 53 LEU B CA 1
ATOM 1500 C C . LEU B 1 53 ? 8.758 -12.852 -15.555 1 92.88 53 LEU B C 1
ATOM 1502 O O . LEU B 1 53 ? 9.695 -12.93 -16.359 1 92.88 53 LEU B O 1
ATOM 1506 N N . TYR B 1 54 ? 8.422 -13.789 -14.703 1 94.38 54 TYR B N 1
ATOM 1507 C CA . TYR B 1 54 ? 9.031 -15.109 -14.805 1 94.38 54 TYR B CA 1
ATOM 1508 C C . TYR B 1 54 ? 8.812 -15.703 -16.188 1 94.38 54 TYR B C 1
ATOM 1510 O O . TYR B 1 54 ? 9.695 -16.375 -16.734 1 94.38 54 TYR B O 1
ATOM 1518 N N . ASN B 1 55 ? 7.73 -15.43 -16.797 1 95 55 ASN B N 1
ATOM 1519 C CA . ASN B 1 55 ? 7.352 -16.047 -18.047 1 95 55 ASN B CA 1
ATOM 1520 C C . ASN B 1 55 ? 7.602 -15.125 -19.234 1 95 55 ASN B C 1
ATOM 1522 O O . ASN B 1 55 ? 7.625 -15.57 -20.391 1 95 55 ASN B O 1
ATOM 1526 N N . SER B 1 56 ? 7.691 -13.914 -18.906 1 89.31 56 SER B N 1
ATOM 1527 C CA . SER B 1 56 ? 7.891 -12.914 -19.953 1 89.31 56 SER B CA 1
ATOM 1528 C C . SER B 1 56 ? 8.898 -11.859 -19.516 1 89.31 56 SER B C 1
ATOM 1530 O O . SER B 1 56 ? 9.398 -11.891 -18.391 1 89.31 56 SER B O 1
ATOM 1532 N N . ASP B 1 57 ? 9.234 -10.961 -20.422 1 80.5 57 ASP B N 1
ATOM 1533 C CA . ASP B 1 57 ? 10.211 -9.914 -20.109 1 80.5 57 ASP B CA 1
ATOM 1534 C C . ASP B 1 57 ? 9.523 -8.57 -19.891 1 80.5 57 ASP B C 1
ATOM 1536 O O . ASP B 1 57 ? 10.133 -7.516 -20.078 1 80.5 57 ASP B O 1
ATOM 1540 N N . PHE B 1 58 ? 8.266 -8.805 -19.516 1 82.88 58 PHE B N 1
ATOM 1541 C CA . PHE B 1 58 ? 7.516 -7.559 -19.422 1 82.88 58 PHE B CA 1
ATOM 1542 C C . PHE B 1 58 ? 6.598 -7.574 -18.203 1 82.88 58 PHE B C 1
ATOM 1544 O O . PHE B 1 58 ? 6.008 -8.602 -17.875 1 82.88 58 PHE B O 1
ATOM 1551 N N . VAL B 1 59 ? 6.609 -6.5 -17.484 1 86.25 59 VAL B N 1
ATOM 1552 C CA . VAL B 1 59 ? 5.664 -6.285 -16.406 1 86.25 59 VAL B CA 1
ATOM 1553 C C . VAL B 1 59 ? 4.773 -5.082 -16.719 1 86.25 59 VAL B C 1
ATOM 1555 O O . VAL B 1 59 ? 5.27 -3.967 -16.891 1 86.25 59 VAL B O 1
ATOM 1558 N N . PRO B 1 60 ? 3.494 -5.266 -16.859 1 88.56 60 PRO B N 1
ATOM 1559 C CA . PRO B 1 60 ? 2.584 -4.152 -17.141 1 88.56 60 PRO B CA 1
ATOM 1560 C C . PRO B 1 60 ? 2.561 -3.113 -16.031 1 88.56 60 PRO B C 1
ATOM 1562 O O . PRO B 1 60 ? 2.629 -3.467 -14.844 1 88.56 60 PRO B O 1
ATOM 1565 N N . LYS B 1 61 ? 2.445 -1.846 -16.438 1 87.19 61 LYS B N 1
ATOM 1566 C CA . LYS B 1 61 ? 2.33 -0.754 -15.484 1 87.19 61 LYS B CA 1
ATOM 1567 C C . LYS B 1 61 ? 0.873 -0.514 -15.094 1 87.19 61 LYS B C 1
ATOM 1569 O O . LYS B 1 61 ? 0.281 0.497 -15.477 1 87.19 61 LYS B O 1
ATOM 1574 N N . THR B 1 62 ? 0.282 -1.443 -14.398 1 90.88 62 THR B N 1
ATOM 1575 C CA . THR B 1 62 ? -1.094 -1.363 -13.922 1 90.88 62 THR B CA 1
ATOM 1576 C C . THR B 1 62 ? -1.245 -2.078 -12.578 1 90.88 62 THR B C 1
ATOM 1578 O O . THR B 1 62 ? -0.447 -2.957 -12.242 1 90.88 62 THR B O 1
ATOM 1581 N N . HIS B 1 63 ? -2.225 -1.638 -11.867 1 91.5 63 HIS B N 1
ATOM 1582 C CA . HIS B 1 63 ? -2.543 -2.299 -10.609 1 91.5 63 HIS B CA 1
ATOM 1583 C C . HIS B 1 63 ? -3.838 -3.096 -10.711 1 91.5 63 HIS B C 1
ATOM 1585 O O . HIS B 1 63 ? -4.336 -3.613 -9.711 1 91.5 63 HIS B O 1
ATOM 1591 N N . ASP B 1 64 ? -4.371 -3.162 -11.898 1 95.19 64 ASP B N 1
ATOM 1592 C CA . ASP B 1 64 ? -5.609 -3.898 -12.133 1 95.19 64 ASP B CA 1
ATOM 1593 C C . ASP B 1 64 ? -5.367 -5.406 -12.086 1 95.19 64 ASP B C 1
ATOM 1595 O O . ASP B 1 64 ? -4.801 -5.977 -13.023 1 95.19 64 ASP B O 1
ATOM 1599 N N . LEU B 1 65 ? -5.91 -6.008 -11.031 1 98.06 65 LEU B N 1
ATOM 1600 C CA . LEU B 1 65 ? -5.621 -7.418 -10.805 1 98.06 65 LEU B CA 1
ATOM 1601 C C . LEU B 1 65 ? -6.277 -8.289 -11.867 1 98.06 65 LEU B C 1
ATOM 1603 O O . LEU B 1 65 ? -5.734 -9.328 -12.242 1 98.06 65 LEU B O 1
ATOM 1607 N N . VAL B 1 66 ? -7.438 -7.887 -12.289 1 97.88 66 VAL B N 1
ATOM 1608 C CA . VAL B 1 66 ? -8.148 -8.656 -13.305 1 97.88 66 VAL B CA 1
ATOM 1609 C C . VAL B 1 66 ? -7.348 -8.664 -14.602 1 97.88 66 VAL B C 1
ATOM 1611 O O . VAL B 1 66 ? -7.188 -9.711 -15.234 1 97.88 66 VAL B O 1
ATOM 1614 N N . PHE B 1 67 ? -6.844 -7.562 -14.938 1 97.69 67 PHE B N 1
ATOM 1615 C CA . PHE B 1 67 ? -5.992 -7.449 -16.109 1 97.69 67 PHE B CA 1
ATOM 1616 C C . PHE B 1 67 ? -4.742 -8.305 -15.969 1 97.69 67 PHE B C 1
ATOM 1618 O O . PHE B 1 67 ? -4.387 -9.062 -16.875 1 97.69 67 PHE B O 1
ATOM 1625 N N . LEU B 1 68 ? -4.08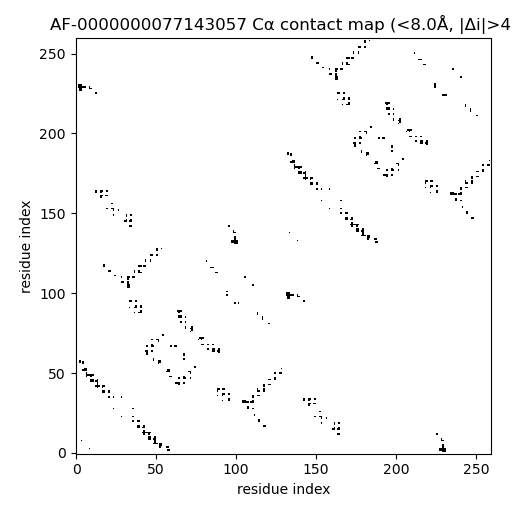2 -8.211 -14.844 1 97.56 68 LEU B N 1
ATOM 1626 C CA . LEU B 1 68 ? -2.85 -8.953 -14.594 1 97.56 68 LEU B CA 1
ATOM 1627 C C . LEU B 1 68 ? -3.1 -10.461 -14.648 1 97.56 68 LEU B C 1
ATOM 1629 O O . LEU B 1 68 ? -2.326 -11.195 -15.266 1 97.56 68 LEU B O 1
ATOM 1633 N N . LEU B 1 69 ? -4.195 -10.875 -13.992 1 98.38 69 LEU B N 1
ATOM 1634 C CA . LEU B 1 69 ? -4.547 -12.289 -14.039 1 98.38 69 LEU B CA 1
ATOM 1635 C C . LEU B 1 69 ? -4.805 -12.742 -15.477 1 98.38 69 LEU B C 1
ATOM 1637 O O . LEU B 1 69 ? -4.402 -13.836 -15.867 1 98.38 69 LEU B O 1
ATOM 1641 N N . GLY B 1 70 ? -5.516 -11.914 -16.219 1 97.94 70 GLY B N 1
ATOM 1642 C CA . GLY B 1 70 ? -5.758 -12.211 -17.609 1 97.94 70 GLY B CA 1
ATOM 1643 C C . GLY B 1 70 ? -4.484 -12.469 -18.391 1 97.94 70 GLY B C 1
ATOM 1644 O O . GLY B 1 70 ? -4.422 -13.406 -19.203 1 97.94 70 GLY B O 1
ATOM 1645 N N . LYS B 1 71 ? -3.475 -11.695 -18.203 1 97.44 71 LYS B N 1
ATOM 1646 C CA . LYS B 1 71 ? -2.182 -11.898 -18.844 1 97.44 71 LYS B CA 1
ATOM 1647 C C . LYS B 1 71 ? -1.511 -13.172 -18.344 1 97.44 71 LYS B C 1
ATOM 1649 O O . LYS B 1 71 ? -0.932 -13.922 -19.141 1 97.44 71 LYS B O 1
ATOM 1654 N N . CYS B 1 72 ? -1.562 -13.445 -17.062 1 97.81 72 CYS B N 1
ATOM 1655 C CA . CYS B 1 72 ? -0.95 -14.633 -16.484 1 97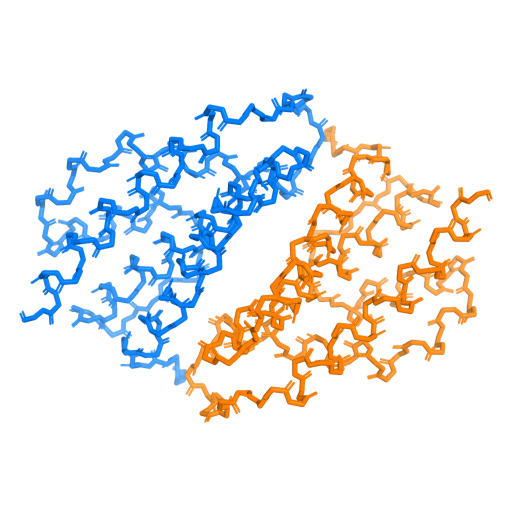.81 72 CYS B CA 1
ATOM 1656 C C . CYS B 1 72 ? -1.563 -15.898 -17.047 1 97.81 72 CYS B C 1
ATOM 1658 O O . CYS B 1 72 ? -0.857 -16.875 -17.297 1 97.81 72 CYS B O 1
ATOM 1660 N N . LYS B 1 73 ? -2.824 -15.797 -17.312 1 97.62 73 LYS B N 1
ATOM 1661 C CA . LYS B 1 73 ? -3.559 -16.969 -17.797 1 97.62 73 LYS B CA 1
ATOM 1662 C C . LYS B 1 73 ? -3.08 -17.375 -19.188 1 97.62 73 LYS B C 1
ATOM 1664 O O . LYS B 1 73 ? -3.271 -18.516 -19.594 1 97.62 73 LYS B O 1
ATOM 1669 N N . THR B 1 74 ? -2.561 -16.453 -19.922 1 97.06 74 THR B N 1
ATOM 1670 C CA . THR B 1 74 ? -2.051 -16.781 -21.25 1 97.06 74 THR B CA 1
ATOM 1671 C C . THR B 1 74 ? -0.836 -17.703 -21.141 1 97.06 74 THR B C 1
ATOM 1673 O O . THR B 1 74 ? -0.524 -18.438 -22.078 1 97.06 74 THR B O 1
ATOM 1676 N N . TYR B 1 75 ? -0.172 -17.75 -20.016 1 96.94 75 TYR B N 1
ATOM 1677 C CA . TYR B 1 75 ? 0.985 -18.609 -19.781 1 96.94 75 TYR B CA 1
ATOM 1678 C C . TYR B 1 75 ? 0.587 -19.859 -19.016 1 96.94 75 TYR B C 1
ATOM 1680 O O . TYR B 1 75 ? 1.202 -20.922 -19.188 1 96.94 75 TYR B O 1
ATOM 1688 N N . ASP B 1 76 ? -0.353 -19.75 -18.156 1 97.88 76 ASP B N 1
ATOM 1689 C CA . ASP B 1 76 ? -0.854 -20.875 -17.391 1 97.88 76 ASP B CA 1
ATOM 1690 C C . ASP B 1 76 ? -2.363 -20.766 -17.172 1 97.88 76 ASP B C 1
ATOM 1692 O O . ASP B 1 76 ? -2.82 -20.109 -16.25 1 97.88 76 ASP B O 1
ATOM 1696 N N . ALA B 1 77 ? -3.145 -21.422 -17.906 1 98 77 ALA B N 1
ATOM 1697 C CA . ALA B 1 77 ? -4.602 -21.328 -17.969 1 98 77 ALA B CA 1
ATOM 1698 C C . ALA B 1 77 ? -5.23 -21.781 -16.656 1 98 77 ALA B C 1
ATOM 1700 O O . ALA B 1 77 ? -6.383 -21.438 -16.359 1 98 77 ALA B O 1
ATOM 1701 N N . THR B 1 78 ? -4.535 -22.562 -15.828 1 98 78 THR B N 1
ATOM 1702 C CA . THR B 1 78 ? -5.094 -23.062 -14.578 1 98 78 THR B CA 1
ATOM 1703 C C . THR B 1 78 ? -5.324 -21.906 -13.594 1 98 78 THR B C 1
ATOM 1705 O O . THR B 1 78 ? -6.082 -22.047 -12.633 1 98 78 THR B O 1
ATOM 1708 N N . LEU B 1 79 ? -4.707 -20.797 -13.828 1 98.5 79 LEU B N 1
ATOM 1709 C CA . LEU B 1 79 ? -4.852 -19.641 -12.945 1 98.5 79 LEU B CA 1
ATOM 1710 C C . LEU B 1 79 ? -6.242 -19.031 -13.086 1 98.5 79 LEU B C 1
ATOM 1712 O O . LEU B 1 79 ? -6.648 -18.219 -12.25 1 98.5 79 LEU B O 1
ATOM 1716 N N . GLU B 1 80 ? -7.031 -19.438 -14.07 1 98.06 80 GLU B N 1
ATOM 1717 C CA . GLU B 1 80 ? -8.406 -18.984 -14.258 1 98.06 80 GLU B CA 1
ATOM 1718 C C . GLU B 1 80 ? -9.25 -19.25 -13.008 1 98.06 80 GLU B C 1
ATOM 1720 O O . GLU B 1 80 ? -10.203 -18.516 -12.734 1 98.06 80 GLU B O 1
ATOM 1725 N N . LYS B 1 81 ? -8.906 -20.234 -12.273 1 98.19 81 LYS B N 1
ATOM 1726 C CA . LYS B 1 81 ? -9.664 -20.625 -11.086 1 98.19 81 LYS B CA 1
ATOM 1727 C C . LYS B 1 81 ? -9.68 -19.484 -10.062 1 98.19 81 LYS B C 1
ATOM 1729 O O . LYS B 1 81 ? -10.508 -19.469 -9.148 1 98.19 81 LYS B O 1
ATOM 1734 N N . PHE B 1 82 ? -8.781 -18.531 -10.18 1 98.44 82 PHE B N 1
ATOM 1735 C CA . PHE B 1 82 ? -8.68 -17.422 -9.227 1 98.44 82 PHE B CA 1
ATOM 1736 C C . PHE B 1 82 ? -9.5 -16.219 -9.703 1 98.44 82 PHE B C 1
ATOM 1738 O O . PHE B 1 82 ? -9.578 -15.211 -9 1 98.44 82 PHE B O 1
ATOM 1745 N N . PHE B 1 83 ? -10.156 -16.281 -10.805 1 98.06 83 PHE B N 1
ATOM 1746 C CA . PHE B 1 83 ? -10.797 -15.133 -11.43 1 98.06 83 PHE B CA 1
ATOM 1747 C C . PHE B 1 83 ? -11.773 -14.469 -10.461 1 98.06 83 PHE B C 1
ATOM 1749 O O . PHE B 1 83 ? -11.68 -13.266 -10.211 1 98.06 83 PHE B O 1
ATOM 1756 N N . ASP B 1 84 ? -12.672 -15.219 -9.898 1 97.75 84 ASP B N 1
ATOM 1757 C CA . ASP B 1 84 ? -13.672 -14.656 -8.992 1 97.75 84 ASP B CA 1
ATOM 1758 C C . ASP B 1 84 ? -13.016 -14.055 -7.758 1 97.75 84 ASP B C 1
ATOM 1760 O O . ASP B 1 84 ? -13.414 -12.977 -7.297 1 97.75 84 ASP B O 1
ATOM 1764 N N . LYS B 1 85 ? -12.055 -14.727 -7.172 1 98 85 LYS B N 1
ATOM 1765 C CA . LYS B 1 85 ? -11.344 -14.281 -5.98 1 98 85 LYS B CA 1
ATOM 1766 C C . LYS B 1 85 ? -10.57 -12.992 -6.254 1 98 85 LYS B C 1
ATOM 1768 O O . LYS B 1 85 ? -10.57 -12.07 -5.434 1 98 85 LYS B O 1
ATOM 1773 N N . ILE B 1 86 ? -9.992 -12.898 -7.414 1 98.19 86 ILE B N 1
ATOM 1774 C CA . ILE B 1 86 ? -9.195 -11.75 -7.809 1 98.19 86 ILE B CA 1
ATOM 1775 C C . ILE B 1 86 ? -10.094 -10.539 -8.016 1 98.19 86 ILE B C 1
ATOM 1777 O O . ILE B 1 86 ? -9.711 -9.406 -7.707 1 98.19 86 ILE B O 1
ATOM 1781 N N . ASN B 1 87 ? -11.25 -10.812 -8.531 1 96.56 87 ASN B N 1
ATOM 1782 C CA . ASN B 1 87 ? -12.219 -9.727 -8.688 1 96.56 87 ASN B CA 1
ATOM 1783 C C . ASN B 1 87 ? -12.562 -9.094 -7.344 1 96.56 87 ASN B C 1
ATOM 1785 O O . ASN B 1 87 ? -12.742 -7.875 -7.254 1 96.56 87 ASN B O 1
ATOM 1789 N N . ILE B 1 88 ? -12.711 -9.883 -6.355 1 95 88 ILE B N 1
ATOM 1790 C CA . ILE B 1 88 ? -12.984 -9.398 -5.008 1 95 88 ILE B CA 1
ATOM 1791 C C . ILE B 1 88 ? -11.836 -8.516 -4.531 1 95 88 ILE B C 1
ATOM 1793 O O . ILE B 1 88 ? -12.055 -7.391 -4.078 1 95 88 ILE B O 1
ATOM 1797 N N . LEU B 1 89 ? -10.578 -8.945 -4.676 1 96.06 89 LEU B N 1
ATOM 1798 C CA . LEU B 1 89 ? -9.406 -8.188 -4.254 1 96.06 89 LEU B CA 1
ATOM 1799 C C . LEU B 1 89 ? -9.289 -6.879 -5.023 1 96.06 89 LEU B C 1
ATOM 1801 O O . LEU B 1 89 ? -8.891 -5.855 -4.465 1 96.06 89 LEU B O 1
ATOM 1805 N N . ASN B 1 90 ? -9.617 -6.949 -6.324 1 94.81 90 ASN B N 1
ATOM 1806 C CA . ASN B 1 90 ? -9.484 -5.789 -7.199 1 94.81 90 ASN B CA 1
ATOM 1807 C C . ASN B 1 90 ? -10.352 -4.625 -6.723 1 94.81 90 ASN B C 1
ATOM 1809 O O . ASN B 1 90 ? -9.977 -3.461 -6.875 1 94.81 90 ASN B O 1
ATOM 1813 N N . GLU B 1 91 ? -11.438 -4.906 -6.117 1 90.38 91 GLU B N 1
ATOM 1814 C CA . GLU B 1 91 ? -12.367 -3.887 -5.637 1 90.38 91 GLU B CA 1
ATOM 1815 C C . GLU B 1 91 ? -11.766 -3.09 -4.48 1 90.38 91 GLU B C 1
ATOM 1817 O O . GLU B 1 91 ? -12.102 -1.92 -4.289 1 90.38 91 GLU B O 1
ATOM 1822 N N . TYR B 1 92 ? -10.891 -3.674 -3.764 1 87.31 92 TYR B N 1
ATOM 1823 C CA . TYR B 1 92 ? -10.305 -3.012 -2.605 1 87.31 92 TYR B CA 1
ATOM 1824 C C . TYR B 1 92 ? -9.406 -1.856 -3.037 1 87.31 92 TYR B C 1
ATOM 1826 O O . TYR B 1 92 ? -9.352 -0.82 -2.371 1 87.31 92 TYR B O 1
ATOM 1834 N N . ALA B 1 93 ? -8.672 -2.014 -4.129 1 84.44 93 ALA B N 1
ATOM 1835 C CA . ALA B 1 93 ? -7.836 -0.934 -4.645 1 84.44 93 ALA B CA 1
ATOM 1836 C C . ALA B 1 93 ? -8.688 0.221 -5.164 1 84.44 93 ALA B C 1
ATOM 1838 O O . ALA B 1 93 ? -8.344 1.39 -4.973 1 84.44 93 ALA B O 1
ATOM 1839 N N . VAL B 1 94 ? -9.742 -0.102 -5.77 1 77.88 94 VAL B N 1
ATOM 1840 C CA . VAL B 1 94 ? -10.633 0.919 -6.309 1 77.88 94 VAL B CA 1
ATOM 1841 C C . VAL B 1 94 ? -11.195 1.77 -5.172 1 77.88 94 VAL B C 1
ATOM 1843 O O . VAL B 1 94 ? -11.195 3 -5.254 1 77.88 94 VAL B O 1
ATOM 1846 N N . SER B 1 95 ? -11.516 1.149 -4.113 1 77.25 95 SER B N 1
ATOM 1847 C CA . SER B 1 95 ? -12.086 1.844 -2.965 1 77.25 95 SER B CA 1
ATOM 1848 C C . SER B 1 95 ? -11.031 2.664 -2.232 1 77.25 95 SER B C 1
ATOM 1850 O O . SER B 1 95 ? -11.344 3.68 -1.608 1 77.25 95 SER B O 1
ATOM 1852 N N . ALA B 1 96 ? -9.82 2.125 -2.193 1 74.12 96 ALA B N 1
ATOM 1853 C CA . ALA B 1 96 ? -8.727 2.836 -1.531 1 74.12 96 ALA B CA 1
ATOM 1854 C C . ALA B 1 96 ? -8.391 4.129 -2.268 1 74.12 96 ALA B C 1
ATOM 1856 O O . ALA B 1 96 ? -8.031 5.129 -1.643 1 74.12 96 ALA B O 1
ATOM 1857 N N . ARG B 1 97 ? -8.469 4.125 -3.525 1 71.44 97 ARG B N 1
ATOM 1858 C CA . ARG B 1 97 ? -8.141 5.281 -4.352 1 71.44 97 ARG B CA 1
ATOM 1859 C C . ARG B 1 97 ? -9.289 6.293 -4.355 1 71.44 97 ARG B C 1
ATOM 1861 O O . ARG B 1 97 ? -9.055 7.496 -4.488 1 71.44 97 ARG B O 1
ATOM 1868 N N . TYR B 1 98 ? -10.453 5.699 -4.184 1 66.81 98 TYR B N 1
ATOM 1869 C CA . TYR B 1 98 ? -11.648 6.535 -4.223 1 66.81 98 TYR B CA 1
ATOM 1870 C C . TYR B 1 98 ? -12.555 6.246 -3.031 1 66.81 98 TYR B C 1
ATOM 1872 O O . TYR B 1 98 ? -13.625 5.66 -3.188 1 66.81 98 TYR B O 1
ATOM 1880 N N . PRO B 1 99 ? -12.023 6.656 -1.889 1 62.91 99 PRO B N 1
ATOM 1881 C CA . PRO B 1 99 ? -12.836 6.332 -0.714 1 62.91 99 PRO B CA 1
ATOM 1882 C C . PRO B 1 99 ? -14.234 6.945 -0.779 1 62.91 99 PRO B C 1
ATOM 1884 O O . PRO B 1 99 ? -15.07 6.691 0.096 1 62.91 99 PRO B O 1
ATOM 1887 N N . ILE B 1 100 ? -14.516 7.832 -1.698 1 54.34 100 ILE B N 1
ATOM 1888 C CA . ILE B 1 100 ? -15.758 8.602 -1.786 1 54.34 100 ILE B CA 1
ATOM 1889 C C . ILE B 1 100 ? -16.953 7.656 -1.796 1 54.34 100 ILE B C 1
ATOM 1891 O O . ILE B 1 100 ? -17.969 7.918 -1.144 1 54.34 100 ILE B O 1
ATOM 1895 N N . ASP B 1 101 ? -16.891 6.773 -2.629 1 51.94 101 ASP B N 1
ATOM 1896 C CA . ASP B 1 101 ? -18.156 6.168 -3.033 1 51.94 101 ASP B CA 1
ATOM 1897 C C . ASP B 1 101 ? -18.5 4.965 -2.156 1 51.94 101 ASP B C 1
ATOM 1899 O O . ASP B 1 101 ? -19.641 4.531 -2.104 1 51.94 101 ASP B O 1
ATOM 1903 N N . PHE B 1 102 ? -17.516 4.348 -1.692 1 50.94 102 PHE B N 1
ATOM 1904 C CA . PHE B 1 102 ? -17.938 3.105 -1.055 1 50.94 102 PHE B CA 1
ATOM 1905 C C . PHE B 1 102 ? -17.906 3.238 0.463 1 50.94 102 PHE B C 1
ATOM 1907 O O . PHE B 1 102 ? -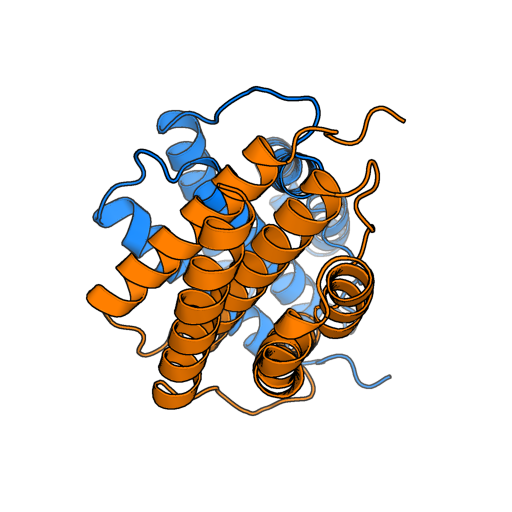16.859 3.516 1.049 1 50.94 102 PHE B O 1
ATOM 1914 N N . ASP B 1 103 ? -18.891 3.928 0.923 1 52.91 103 ASP B N 1
ATOM 1915 C CA . ASP B 1 103 ? -19.125 4.012 2.359 1 52.91 103 ASP B CA 1
ATOM 1916 C C . ASP B 1 103 ? -18.984 2.643 3.021 1 52.91 103 ASP B C 1
ATOM 1918 O O . ASP B 1 103 ? -19.5 2.424 4.121 1 52.91 103 ASP B O 1
ATOM 1922 N N . THR B 1 104 ? -18.578 1.726 2.266 1 56.75 104 THR B N 1
ATOM 1923 C CA . THR B 1 104 ? -18.719 0.446 2.951 1 56.75 104 THR B CA 1
ATOM 1924 C C . THR B 1 104 ? -17.438 0.086 3.703 1 56.75 104 THR B C 1
ATOM 1926 O O . THR B 1 104 ? -16.375 -0.022 3.102 1 56.75 104 THR B O 1
ATOM 1929 N N . LEU B 1 105 ? -17.469 0.46 5.012 1 67.44 105 LEU B N 1
ATOM 1930 C CA . LEU B 1 105 ? -16.469 -0.102 5.906 1 67.44 105 LEU B CA 1
ATOM 1931 C C . LEU B 1 105 ? -16.375 -1.614 5.734 1 67.44 105 LEU B C 1
ATOM 1933 O O . LEU B 1 105 ? -17.391 -2.303 5.672 1 67.44 105 LEU B O 1
ATOM 1937 N N . ARG B 1 106 ? -15.227 -1.938 5.367 1 84.12 106 ARG B N 1
ATOM 1938 C CA . ARG B 1 106 ? -14.992 -3.375 5.273 1 84.12 106 ARG B CA 1
ATOM 1939 C C . ARG B 1 106 ? -15.078 -4.035 6.645 1 84.12 106 ARG B C 1
ATOM 1941 O O . ARG B 1 106 ? -14.734 -3.418 7.66 1 84.12 106 ARG B O 1
ATOM 1948 N N . THR B 1 107 ? -15.578 -5.242 6.582 1 92.12 107 THR B N 1
ATOM 1949 C CA . THR B 1 107 ? -15.68 -5.996 7.828 1 92.12 107 THR B CA 1
ATOM 1950 C C . THR B 1 107 ? -14.43 -6.84 8.055 1 92.12 107 THR B C 1
ATOM 1952 O O . THR B 1 107 ? -13.641 -7.055 7.125 1 92.12 107 THR B O 1
ATOM 1955 N N . VAL B 1 108 ? -14.289 -7.23 9.273 1 95.69 108 VAL B N 1
ATOM 1956 C CA . VAL B 1 108 ? -13.188 -8.117 9.617 1 95.69 108 VAL B CA 1
ATOM 1957 C C . VAL B 1 108 ? -13.281 -9.406 8.797 1 95.69 108 VAL B C 1
ATOM 1959 O O . VAL B 1 108 ? -12.266 -9.938 8.344 1 95.69 108 VAL B O 1
ATOM 1962 N N . GLU B 1 109 ? -14.469 -9.883 8.539 1 95.62 109 GLU B N 1
ATOM 1963 C CA . GLU B 1 109 ? -14.68 -11.094 7.746 1 95.62 109 GLU B CA 1
ATOM 1964 C C . GLU B 1 109 ? -14.195 -10.906 6.312 1 95.62 109 GLU B C 1
ATOM 1966 O O . GLU B 1 109 ? -13.578 -11.797 5.738 1 95.62 109 GLU B O 1
ATOM 1971 N N . GLU B 1 110 ? -14.5 -9.789 5.773 1 94.75 110 GLU B N 1
ATOM 1972 C CA . GLU B 1 110 ? -14.031 -9.477 4.43 1 94.75 110 GLU B CA 1
ATOM 1973 C C . GLU B 1 110 ? -12.508 -9.438 4.375 1 94.75 110 GLU B C 1
ATOM 1975 O O . GLU B 1 110 ? -11.898 -9.906 3.412 1 94.75 110 GLU B O 1
ATOM 1980 N N . ALA B 1 111 ? -11.953 -8.852 5.402 1 96.88 111 ALA B N 1
ATOM 1981 C CA . ALA B 1 111 ? -10.492 -8.773 5.484 1 96.88 111 ALA B CA 1
ATOM 1982 C C . ALA B 1 111 ? -9.875 -10.164 5.582 1 96.88 111 ALA B C 1
ATOM 1984 O O . ALA B 1 111 ? -8.875 -10.453 4.926 1 96.88 111 ALA B O 1
ATOM 1985 N N . LYS B 1 112 ? -10.43 -11 6.383 1 97.75 112 LYS B N 1
ATOM 1986 C CA . LYS B 1 112 ? -9.945 -12.375 6.504 1 97.75 112 LYS B CA 1
ATOM 1987 C C . LYS B 1 112 ? -10.062 -13.117 5.176 1 97.75 112 LYS B C 1
ATOM 1989 O O . LYS B 1 112 ? -9.18 -13.898 4.816 1 97.75 112 LYS B O 1
ATOM 1994 N N . GLU B 1 113 ? -11.141 -12.875 4.492 1 97.62 113 GLU B N 1
ATOM 1995 C CA . GLU B 1 113 ? -11.305 -13.477 3.174 1 97.62 113 GLU B CA 1
ATOM 1996 C C . GLU B 1 113 ? -10.219 -13.008 2.211 1 97.62 113 GLU B C 1
ATOM 1998 O O . GLU B 1 113 ? -9.68 -13.805 1.439 1 97.62 113 GLU B O 1
ATOM 2003 N N . ALA B 1 114 ? -9.938 -11.742 2.223 1 97.88 114 ALA B N 1
ATOM 2004 C CA . ALA B 1 114 ? -8.867 -11.195 1.388 1 97.88 114 ALA B CA 1
ATOM 2005 C C . ALA B 1 114 ? -7.551 -11.922 1.636 1 97.88 114 ALA B C 1
ATOM 2007 O O . ALA B 1 114 ? -6.852 -12.297 0.69 1 97.88 114 ALA B O 1
ATOM 2008 N N . PHE B 1 115 ? -7.254 -12.148 2.891 1 98.69 115 PHE B N 1
ATOM 2009 C CA . PHE B 1 115 ? -6.012 -12.828 3.242 1 98.69 115 PHE B CA 1
ATOM 2010 C C . PHE B 1 115 ? -6.012 -14.258 2.725 1 98.69 115 PHE B C 1
ATOM 2012 O O . PHE B 1 115 ? -4.984 -14.758 2.25 1 98.69 115 PHE B O 1
ATOM 2019 N N . GLN B 1 116 ? -7.113 -14.883 2.854 1 98.56 116 GLN B N 1
ATOM 2020 C CA . GLN B 1 116 ? -7.219 -16.25 2.363 1 98.56 116 GLN B CA 1
ATOM 2021 C C . GLN B 1 116 ? -6.973 -16.328 0.859 1 98.56 116 GLN B C 1
ATOM 2023 O O . GLN B 1 116 ? -6.32 -17.25 0.37 1 98.56 116 GLN B O 1
ATOM 2028 N N . ILE B 1 117 ? -7.531 -15.391 0.144 1 98.5 117 ILE B N 1
ATOM 2029 C CA . ILE B 1 117 ? -7.344 -15.336 -1.302 1 98.5 117 ILE B CA 1
ATOM 2030 C C . ILE B 1 117 ? -5.863 -15.18 -1.625 1 98.5 117 ILE B C 1
ATOM 2032 O O . ILE B 1 117 ? -5.312 -15.93 -2.438 1 98.5 117 ILE B O 1
ATOM 2036 N N . VAL B 1 118 ? -5.219 -14.305 -0.935 1 98.62 118 VAL B N 1
ATOM 2037 C CA . VAL B 1 118 ? -3.814 -14.039 -1.225 1 98.62 118 VAL B CA 1
ATOM 2038 C C . VAL B 1 118 ? -2.971 -15.25 -0.836 1 98.62 118 VAL B C 1
ATOM 2040 O O . VAL B 1 118 ? -2.006 -15.594 -1.524 1 98.62 118 VAL B O 1
ATOM 2043 N N . SER B 1 119 ? -3.311 -15.852 0.284 1 98.81 119 SER B N 1
ATOM 2044 C CA . SER B 1 119 ? -2.588 -17.031 0.723 1 98.81 119 SER B CA 1
ATOM 2045 C C . SER B 1 119 ? -2.666 -18.156 -0.317 1 98.81 119 SER B C 1
ATOM 2047 O O . SER B 1 119 ? -1.655 -18.781 -0.641 1 98.81 119 SER B O 1
ATOM 2049 N N . SER B 1 120 ? -3.811 -18.359 -0.84 1 98.75 120 SER B N 1
ATOM 2050 C CA . SER B 1 120 ? -4 -19.375 -1.866 1 98.75 120 SER B CA 1
ATOM 2051 C C . SER B 1 120 ? -3.252 -19.016 -3.146 1 98.75 120 SER B C 1
ATOM 2053 O O . SER B 1 120 ? -2.623 -19.891 -3.764 1 98.75 120 SER B O 1
ATOM 2055 N N . LEU B 1 121 ? -3.369 -17.781 -3.557 1 98.81 121 LEU B N 1
ATOM 2056 C CA . LEU B 1 121 ? -2.66 -17.328 -4.746 1 98.81 121 LEU B CA 1
ATOM 2057 C C . LEU B 1 121 ? -1.154 -17.5 -4.582 1 98.81 121 LEU B C 1
ATOM 2059 O O . LEU B 1 121 ? -0.468 -17.938 -5.504 1 98.81 121 LEU B O 1
ATOM 2063 N N . ARG B 1 122 ? -0.678 -17.078 -3.402 1 98.75 122 ARG B N 1
ATOM 2064 C CA . ARG B 1 122 ? 0.741 -17.203 -3.084 1 98.75 122 ARG B CA 1
ATOM 2065 C C . ARG B 1 122 ? 1.221 -18.641 -3.248 1 98.75 122 ARG B C 1
ATOM 2067 O O . ARG B 1 122 ? 2.258 -18.891 -3.869 1 98.75 122 ARG B O 1
ATOM 2074 N N . GLU B 1 123 ? 0.508 -19.547 -2.666 1 98.56 123 GLU B N 1
ATOM 2075 C CA . GLU B 1 123 ? 0.868 -20.953 -2.773 1 98.56 123 GLU B CA 1
ATOM 2076 C C . GLU B 1 123 ? 0.93 -21.391 -4.23 1 98.56 123 GLU B C 1
ATOM 2078 O O . GLU B 1 123 ? 1.872 -22.078 -4.637 1 98.56 123 GLU B O 1
ATOM 2083 N N . GLU B 1 124 ? -0.038 -21.016 -5.027 1 98.44 124 GLU B N 1
ATOM 2084 C CA . GLU 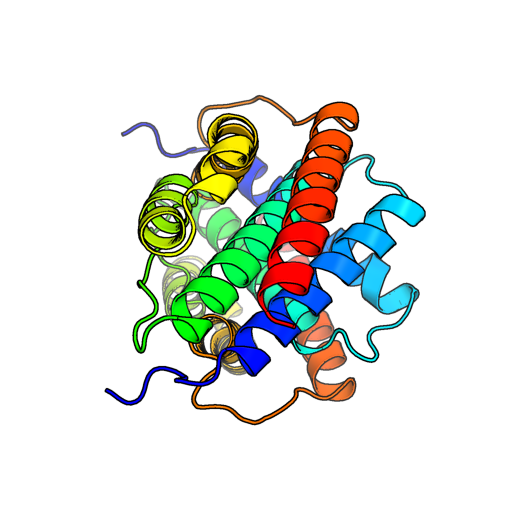B 1 124 ? -0.104 -21.406 -6.43 1 98.44 124 GLU B CA 1
ATOM 2085 C C . GLU B 1 124 ? 1.057 -20.812 -7.223 1 98.44 124 GLU B C 1
ATOM 2087 O O . GLU B 1 124 ? 1.712 -21.516 -7.996 1 98.44 124 GLU B O 1
ATOM 2092 N N . ILE B 1 125 ? 1.307 -19.562 -7.047 1 98.38 125 ILE B N 1
ATOM 2093 C CA . ILE B 1 125 ? 2.352 -18.875 -7.797 1 98.38 125 ILE B CA 1
ATOM 2094 C C . ILE B 1 125 ? 3.717 -19.453 -7.43 1 98.38 125 ILE B C 1
ATOM 2096 O O . ILE B 1 125 ? 4.543 -19.703 -8.305 1 98.38 125 ILE B O 1
ATOM 2100 N N . LEU B 1 126 ? 3.938 -19.672 -6.121 1 97.94 126 LEU B N 1
ATOM 2101 C CA . LEU B 1 126 ? 5.211 -20.219 -5.68 1 97.94 126 LEU B CA 1
ATOM 2102 C C . LEU B 1 126 ? 5.434 -21.609 -6.27 1 97.94 126 LEU B C 1
ATOM 2104 O O . LEU B 1 126 ? 6.551 -21.953 -6.668 1 97.94 126 LEU B O 1
ATOM 2108 N N . ARG B 1 127 ? 4.43 -22.344 -6.367 1 97.5 127 ARG B N 1
ATOM 2109 C CA . ARG B 1 127 ? 4.516 -23.672 -6.969 1 97.5 127 ARG B CA 1
ATOM 2110 C C . ARG B 1 127 ? 4.902 -23.578 -8.445 1 97.5 127 ARG B C 1
ATOM 2112 O O . ARG B 1 127 ? 5.648 -24.422 -8.953 1 97.5 127 ARG B O 1
ATOM 2119 N N . LYS B 1 128 ? 4.445 -22.578 -9.055 1 96.38 128 LYS B N 1
ATOM 2120 C CA . LYS B 1 128 ? 4.633 -22.453 -10.5 1 96.38 128 LYS B CA 1
ATOM 2121 C C . LYS B 1 128 ? 5.98 -21.812 -10.82 1 96.38 128 LYS B C 1
ATOM 2123 O O . LYS B 1 128 ? 6.453 -21.891 -11.961 1 96.38 128 LYS B O 1
ATOM 2128 N N . LEU B 1 129 ? 6.508 -21.172 -9.867 1 94.5 129 LEU B N 1
ATOM 2129 C CA . LEU B 1 129 ? 7.816 -20.562 -10.062 1 94.5 129 LEU B CA 1
ATOM 2130 C C . LEU B 1 129 ? 8.93 -21.547 -9.703 1 94.5 129 LEU B C 1
ATOM 2132 O O . LEU B 1 129 ? 10.109 -21.281 -9.969 1 94.5 129 LEU B O 1
ATOM 2136 N N . GLU B 1 130 ? 8.727 -22.719 -9.023 1 83.81 130 GLU B N 1
ATOM 2137 C CA . GLU B 1 130 ? 9.695 -23.781 -8.773 1 83.81 130 GLU B CA 1
ATOM 2138 C C . GLU B 1 130 ? 10.016 -24.562 -10.047 1 83.81 130 GLU B C 1
ATOM 2140 O O . GLU B 1 130 ? 9.148 -24.719 -10.922 1 83.81 130 GLU B O 1
#